Protein AF-A0A1Q6QI28-F1 (afdb_monomer)

Nearest PDB structures (foldseek):
  6mrr-assembly1_A  TM=4.318E-01  e=1.505E-01  synthetic construct
  8y9b-assembly1_A  TM=5.816E-01  e=7.615E-01  synthetic construct
  1y88-assembly1_A  TM=3.252E-01  e=3.385E-01  Archaeoglobus fulgidus

Radius of gyration: 20.6 Å; Cα contacts (8 Å, |Δi|>4): 278; chains: 1; bounding box: 52×43×60 Å

Secondary structure (DSSP, 8-state):
-----PPTBSTTHHHHHHHHHHHHHHHHHHHHHHHHHHHHHHHSSS-SHHHHHHHHHHHHHHHHHHHHHHHHH-----HHHHHHHHHHHTTSEEEEEEEEE-SS-EEEEEEEEEETTEEEEE-SS--S-HHHHHHHHHHHHHHTT---EEEEESSHHHHHHHHHHHHT-S---HHHHHHHHHHHHHTB-

pLDDT: mean 89.83, std 8.72, range [34.69, 97.0]

Sequence (189 aa):
MNRQKIKQGDFGYISHKKKTEILKTIVFFAIPLSLYIAGYATTKSRLNVLTIVAILGMLPASKQLVSMIMYLKAHGISEADHEAIKEAVVPLCNSYDNIFTTYEKTYEVPSVVIRNGNVCGYVAKPYKDLKKLEDHITECAKKEGYQINAKIFDKLESYQNRLSTIKELEDATPEKDLAVREIIHEITL

Foldseek 3Di:
DPPPPQDFQHACPLVVVLVVLVVVLVVLLVVLVVLQVVVCVVVVDCPDPSNVVSVVSVVVSVVSVVVSVQSVPFDADDPVLCVVCVVLQPPFLKGAAFWFDDPVDIATFGIWTFFPQEIETEGCDDDPCVVVVQVVLQVLCVVVVGHHGYDYDNDSVVSSVVSVVRVPPPPGPVVNRVVSVVSSVVRTD

Mean predicted aligned error: 5.55 Å

Structure (mmCIF, N/CA/C/O backbone):
data_AF-A0A1Q6QI28-F1
#
_entry.id   AF-A0A1Q6QI28-F1
#
loop_
_atom_site.group_PDB
_atom_site.id
_atom_site.type_symbol
_atom_site.label_atom_id
_atom_site.label_alt_id
_atom_site.label_comp_id
_atom_site.label_asym_id
_atom_site.label_entity_id
_atom_site.label_seq_id
_atom_site.pdbx_PDB_ins_code
_atom_site.Cartn_x
_atom_site.Cartn_y
_atom_site.Cartn_z
_atom_site.occupancy
_atom_site.B_iso_or_equiv
_atom_site.auth_seq_id
_atom_site.auth_comp_id
_atom_site.auth_asym_id
_atom_site.auth_atom_id
_atom_site.pdbx_PDB_model_num
ATOM 1 N N . MET A 1 1 ? 2.061 -29.447 -0.535 1.00 34.69 1 MET A N 1
ATOM 2 C CA . MET A 1 1 ? 1.975 -28.271 0.363 1.00 34.69 1 MET A CA 1
ATOM 3 C C . MET A 1 1 ? 1.334 -27.119 -0.394 1.00 34.69 1 MET A C 1
ATOM 5 O O . MET A 1 1 ? 2.000 -26.506 -1.221 1.00 34.69 1 MET A O 1
ATOM 9 N N . ASN A 1 2 ? 0.048 -26.850 -0.158 1.00 36.31 2 ASN A N 1
ATOM 10 C CA . ASN A 1 2 ? -0.608 -25.648 -0.675 1.00 36.31 2 ASN A CA 1
ATOM 11 C C . ASN A 1 2 ? 0.054 -24.430 -0.023 1.00 36.31 2 ASN A C 1
ATOM 13 O O . ASN A 1 2 ? -0.181 -24.161 1.150 1.00 36.31 2 ASN A O 1
ATOM 17 N N . ARG A 1 3 ? 0.911 -23.709 -0.756 1.00 49.56 3 ARG A N 1
ATOM 18 C CA . ARG A 1 3 ? 1.331 -22.367 -0.340 1.00 49.56 3 ARG A CA 1
ATOM 19 C C . ARG A 1 3 ? 0.069 -21.506 -0.367 1.00 49.56 3 ARG A C 1
ATOM 21 O O . ARG A 1 3 ? -0.374 -21.142 -1.456 1.00 49.56 3 ARG A O 1
ATOM 28 N N . GLN A 1 4 ? -0.542 -21.237 0.789 1.00 58.62 4 GLN A N 1
ATOM 29 C CA . GLN A 1 4 ? -1.561 -20.193 0.873 1.00 58.62 4 GLN A CA 1
ATOM 30 C C . GLN A 1 4 ? -0.947 -18.923 0.282 1.00 58.62 4 GLN A C 1
ATOM 32 O O . GLN A 1 4 ? 0.130 -18.487 0.693 1.00 58.62 4 GLN A O 1
ATOM 37 N N . LYS A 1 5 ? -1.570 -18.402 -0.776 1.00 74.56 5 LYS A N 1
ATOM 38 C CA . LYS A 1 5 ? -1.144 -17.144 -1.382 1.00 74.56 5 LYS A CA 1
ATOM 39 C C . LYS A 1 5 ? -1.515 -16.049 -0.390 1.00 74.56 5 LYS A C 1
ATOM 41 O O . LYS A 1 5 ? -2.703 -15.819 -0.208 1.00 74.56 5 LYS A O 1
ATOM 46 N N . ILE A 1 6 ? -0.512 -15.433 0.231 1.00 83.38 6 ILE A N 1
ATOM 47 C CA . ILE A 1 6 ? -0.686 -14.242 1.068 1.00 83.38 6 ILE A CA 1
ATOM 48 C C . ILE A 1 6 ? -1.287 -13.150 0.178 1.00 83.38 6 ILE A C 1
ATOM 50 O O . ILE A 1 6 ? -0.719 -12.824 -0.872 1.00 83.38 6 ILE A O 1
ATOM 54 N N . LYS A 1 7 ? -2.465 -12.655 0.551 1.00 86.69 7 LYS A N 1
ATOM 55 C CA . LYS A 1 7 ? -3.217 -11.629 -0.174 1.00 86.69 7 LYS A CA 1
ATOM 56 C C . LYS A 1 7 ? -3.018 -10.265 0.479 1.00 86.69 7 LYS A C 1
ATOM 58 O O . LYS A 1 7 ? -2.500 -10.149 1.584 1.00 86.69 7 LYS A O 1
ATOM 63 N N . GLN A 1 8 ? -3.406 -9.223 -0.246 1.00 86.88 8 GLN A N 1
ATOM 64 C CA . GLN A 1 8 ? -3.435 -7.869 0.291 1.00 86.88 8 GLN A CA 1
ATOM 65 C C . GLN A 1 8 ? -4.393 -7.810 1.482 1.00 86.88 8 GLN A C 1
ATOM 67 O O . GLN A 1 8 ? -5.496 -8.355 1.419 1.00 86.88 8 GLN A O 1
ATOM 72 N N . GLY A 1 9 ? -3.940 -7.196 2.572 1.00 85.62 9 GLY A N 1
ATOM 73 C CA . GLY A 1 9 ? -4.657 -7.186 3.842 1.00 85.62 9 GLY A CA 1
ATOM 74 C C . GLY A 1 9 ? -4.319 -8.335 4.794 1.00 85.62 9 GLY A C 1
ATOM 75 O O . GLY A 1 9 ? -4.793 -8.307 5.926 1.00 85.62 9 GLY A O 1
ATOM 76 N N . ASP A 1 10 ? -3.492 -9.306 4.395 1.00 89.38 10 ASP A N 1
ATOM 77 C CA . ASP A 1 10 ? -3.024 -10.359 5.301 1.00 89.38 10 ASP A CA 1
ATOM 78 C C . ASP A 1 10 ? -1.787 -9.911 6.098 1.00 89.38 10 ASP A C 1
ATOM 80 O O . ASP A 1 10 ? -0.927 -9.175 5.606 1.00 89.38 10 ASP A O 1
ATOM 84 N N . PHE A 1 11 ? -1.650 -10.424 7.322 1.00 89.19 11 PHE A N 1
ATOM 85 C CA . PHE A 1 11 ? -0.435 -10.260 8.119 1.00 89.19 11 PHE A CA 1
ATOM 86 C C . PHE A 1 11 ? 0.795 -10.814 7.376 1.00 89.19 11 PHE A C 1
ATOM 88 O O . PHE A 1 11 ? 0.804 -11.959 6.915 1.00 89.19 11 PHE A O 1
ATOM 95 N N . GLY A 1 12 ? 1.853 -10.007 7.266 1.00 87.44 12 GLY A N 1
ATOM 96 C CA . GLY A 1 12 ? 3.091 -10.379 6.581 1.00 87.44 12 GLY A CA 1
ATOM 97 C C . GLY A 1 12 ? 3.061 -10.174 5.061 1.00 87.44 12 GLY A C 1
ATOM 98 O O . GLY A 1 12 ? 4.014 -10.568 4.372 1.00 87.44 12 GLY A O 1
ATOM 99 N N . TYR A 1 13 ? 2.013 -9.542 4.522 1.00 89.62 13 TYR A N 1
ATOM 100 C CA . TYR A 1 13 ? 1.883 -9.190 3.108 1.00 89.62 13 TYR A CA 1
ATOM 101 C C . TYR A 1 13 ? 3.068 -8.365 2.597 1.00 89.62 13 TYR A C 1
ATOM 103 O O . TYR A 1 13 ? 3.660 -8.724 1.573 1.00 89.62 13 TYR A O 1
ATOM 111 N N . ILE A 1 14 ? 3.491 -7.325 3.327 1.00 90.75 14 ILE A N 1
ATOM 112 C CA . ILE A 1 14 ? 4.627 -6.476 2.918 1.00 90.75 14 ILE A CA 1
ATOM 113 C C . ILE A 1 14 ? 5.913 -7.305 2.815 1.00 90.75 14 ILE A C 1
ATOM 115 O O . ILE A 1 14 ? 6.651 -7.210 1.829 1.00 90.75 14 ILE A O 1
ATOM 119 N N . SER A 1 15 ? 6.170 -8.163 3.803 1.00 88.69 15 SER A N 1
ATOM 120 C CA . SER A 1 15 ? 7.358 -9.025 3.840 1.00 88.69 15 SER A CA 1
ATOM 121 C C . SER A 1 15 ? 7.397 -10.015 2.676 1.00 88.69 15 SER A C 1
ATOM 123 O O . SER A 1 15 ? 8.462 -10.248 2.093 1.00 88.69 15 SER A O 1
ATOM 125 N N . HIS A 1 16 ? 6.244 -10.565 2.288 1.00 88.38 16 HIS A N 1
ATOM 126 C CA . HIS A 1 16 ? 6.141 -11.416 1.107 1.00 88.38 16 HIS A CA 1
ATOM 127 C C . HIS A 1 16 ? 6.369 -10.620 -0.186 1.00 88.38 16 HIS A C 1
ATOM 129 O O . HIS A 1 16 ? 7.158 -11.033 -1.043 1.00 88.38 16 HIS A O 1
ATOM 135 N N . LYS A 1 17 ? 5.736 -9.446 -0.302 1.00 90.62 17 LYS A N 1
ATOM 136 C CA . LYS A 1 17 ? 5.817 -8.584 -1.484 1.00 90.62 17 LYS A CA 1
ATOM 137 C C . LYS A 1 17 ? 7.221 -8.082 -1.769 1.00 90.62 17 LYS A C 1
ATOM 139 O O . LYS A 1 17 ? 7.598 -8.082 -2.934 1.00 90.62 17 LYS A O 1
ATOM 144 N N . LYS A 1 18 ? 8.039 -7.776 -0.755 1.00 92.50 18 LYS A N 1
ATOM 145 C CA . LYS A 1 18 ? 9.447 -7.365 -0.943 1.00 92.50 18 LYS A CA 1
ATOM 146 C C . LYS A 1 18 ? 10.198 -8.269 -1.926 1.00 92.50 18 LYS A C 1
ATOM 148 O O . LYS A 1 18 ? 10.817 -7.784 -2.869 1.00 92.50 18 LYS A O 1
ATOM 153 N N . LYS A 1 19 ? 10.106 -9.592 -1.749 1.00 90.38 19 LYS A N 1
ATOM 154 C CA . LYS A 1 19 ? 10.802 -10.565 -2.611 1.00 90.38 19 LYS A CA 1
ATOM 155 C C . LYS A 1 19 ? 10.239 -10.573 -4.031 1.00 90.38 19 LYS A C 1
ATOM 157 O O . LYS A 1 19 ? 10.996 -10.625 -4.999 1.00 90.38 19 LYS A O 1
ATOM 162 N N . THR A 1 20 ? 8.917 -10.512 -4.155 1.00 91.38 20 THR A N 1
ATOM 163 C CA . THR A 1 20 ? 8.233 -10.501 -5.449 1.00 91.38 20 THR A CA 1
ATOM 164 C C . THR A 1 20 ? 8.519 -9.222 -6.235 1.00 91.38 20 THR A C 1
ATOM 166 O O . THR A 1 20 ? 8.791 -9.300 -7.429 1.00 91.38 20 THR A O 1
ATOM 169 N N . GLU A 1 21 ? 8.505 -8.059 -5.584 1.00 92.94 21 GLU A N 1
ATOM 170 C CA . GLU A 1 21 ? 8.737 -6.763 -6.227 1.00 92.94 21 GLU A CA 1
ATOM 171 C C . GLU A 1 21 ? 10.201 -6.583 -6.656 1.00 92.94 21 GLU A C 1
ATOM 173 O O . GLU A 1 21 ? 10.449 -6.028 -7.727 1.00 92.94 21 GLU A O 1
ATOM 178 N N . ILE A 1 22 ? 11.171 -7.134 -5.911 1.00 94.69 22 ILE A N 1
ATOM 179 C CA . ILE A 1 22 ? 12.569 -7.217 -6.373 1.00 94.69 22 ILE A CA 1
ATOM 180 C C . ILE A 1 22 ? 12.652 -8.016 -7.677 1.00 94.69 22 ILE A C 1
ATOM 182 O O . ILE A 1 22 ? 13.195 -7.530 -8.670 1.00 94.69 22 ILE A O 1
ATOM 186 N N . LEU A 1 23 ? 12.093 -9.232 -7.694 1.00 95.06 23 LEU A N 1
ATOM 187 C CA . LEU A 1 23 ? 12.158 -10.100 -8.870 1.00 95.06 23 LEU A CA 1
ATOM 188 C C . LEU A 1 23 ? 11.471 -9.458 -10.081 1.00 95.06 23 LEU A C 1
ATOM 190 O O . LEU A 1 23 ? 12.033 -9.456 -11.175 1.00 95.06 23 LEU A O 1
ATOM 194 N N . LYS A 1 24 ? 10.284 -8.873 -9.883 1.00 94.06 24 LYS A N 1
ATOM 195 C CA . LYS A 1 24 ? 9.578 -8.129 -10.931 1.00 94.06 24 LYS A CA 1
ATOM 196 C C . LYS A 1 24 ? 10.437 -6.998 -11.472 1.00 94.06 24 LYS A C 1
ATOM 198 O O . LYS A 1 24 ? 10.593 -6.903 -12.681 1.00 94.06 24 LYS A O 1
ATOM 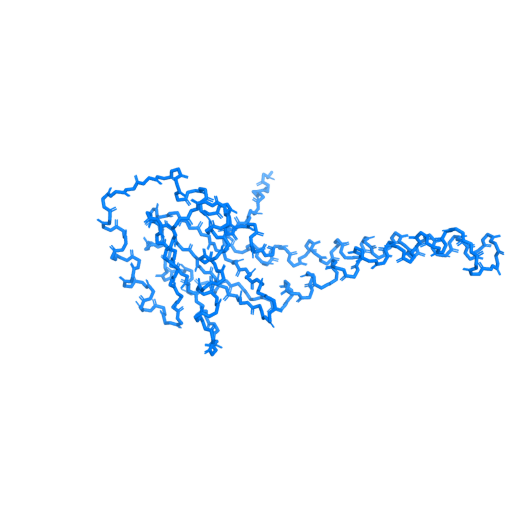203 N N . THR A 1 25 ? 11.028 -6.182 -10.603 1.00 95.56 25 THR A N 1
ATOM 204 C CA . THR A 1 25 ? 11.876 -5.061 -11.027 1.00 95.56 25 THR A CA 1
ATOM 205 C C . THR A 1 25 ? 13.023 -5.541 -11.911 1.00 95.56 25 THR A C 1
ATOM 207 O O . THR A 1 25 ? 13.215 -5.002 -12.996 1.00 95.56 25 THR A O 1
ATOM 210 N N . ILE A 1 26 ? 13.719 -6.615 -11.526 1.00 96.50 26 ILE A N 1
ATOM 211 C CA . ILE A 1 26 ? 14.791 -7.201 -12.348 1.00 96.50 26 ILE A CA 1
ATOM 212 C C . ILE A 1 26 ? 14.273 -7.583 -13.742 1.00 96.50 26 ILE A C 1
ATOM 214 O O . ILE A 1 26 ? 14.886 -7.215 -14.743 1.00 96.50 26 ILE A O 1
ATOM 218 N N . VAL A 1 27 ? 13.126 -8.265 -13.828 1.00 95.94 27 VAL A N 1
ATOM 219 C CA . VAL A 1 27 ? 12.520 -8.664 -15.112 1.00 95.94 27 VAL A CA 1
ATOM 220 C C . VAL A 1 27 ? 12.123 -7.446 -15.952 1.00 95.94 27 VAL A C 1
ATOM 222 O O . VAL A 1 27 ? 12.428 -7.394 -17.144 1.00 95.94 27 VAL A O 1
ATOM 225 N N . PHE A 1 28 ? 11.496 -6.443 -15.335 1.00 95.62 28 PHE A N 1
ATOM 226 C CA . PHE A 1 28 ? 11.070 -5.215 -16.007 1.00 95.62 28 PHE A CA 1
ATOM 227 C C . PHE A 1 28 ? 12.240 -4.416 -16.589 1.00 95.62 28 PHE A C 1
ATOM 229 O O . PHE A 1 28 ? 12.061 -3.786 -17.624 1.00 95.62 28 PHE A O 1
ATOM 236 N N . PHE A 1 29 ? 13.427 -4.454 -15.974 1.00 96.06 29 PHE A N 1
ATOM 237 C CA . PHE A 1 29 ? 14.637 -3.833 -16.532 1.00 96.06 29 PHE A CA 1
ATOM 238 C C . PHE A 1 29 ? 15.363 -4.729 -17.542 1.00 96.06 29 PHE A C 1
ATOM 240 O O . PHE A 1 29 ? 15.938 -4.221 -18.505 1.00 96.06 29 PHE A O 1
ATOM 247 N N . ALA A 1 30 ? 15.325 -6.052 -17.367 1.00 96.88 30 ALA A N 1
ATOM 248 C CA . ALA A 1 30 ? 15.995 -6.988 -18.266 1.00 96.88 30 ALA A CA 1
ATOM 249 C C . ALA A 1 30 ? 15.444 -6.912 -19.701 1.00 96.88 30 ALA A C 1
ATOM 251 O O . ALA A 1 30 ? 16.217 -6.948 -20.659 1.00 96.88 30 ALA A O 1
ATOM 252 N N . ILE A 1 31 ? 14.126 -6.750 -19.857 1.00 95.31 31 ILE A N 1
ATOM 253 C CA . ILE A 1 31 ? 13.462 -6.661 -21.167 1.00 95.31 31 ILE A CA 1
ATOM 254 C C . ILE A 1 31 ? 13.973 -5.463 -21.995 1.00 95.31 31 ILE A C 1
ATOM 256 O O . ILE A 1 31 ? 14.578 -5.700 -23.044 1.00 95.31 31 ILE A O 1
ATOM 260 N N . PRO A 1 32 ? 13.803 -4.192 -21.575 1.00 95.31 32 PRO A N 1
ATOM 261 C CA . PRO A 1 32 ? 14.268 -3.043 -22.350 1.00 95.31 32 PRO A CA 1
ATOM 262 C C . PRO A 1 32 ? 15.791 -3.039 -22.526 1.00 95.31 32 PRO A C 1
ATOM 264 O O . PRO A 1 32 ? 16.275 -2.663 -23.593 1.00 95.31 32 PRO A O 1
ATOM 267 N N . LEU A 1 33 ? 16.554 -3.519 -21.537 1.00 95.50 33 LEU A N 1
ATOM 268 C CA . LEU A 1 33 ? 18.008 -3.619 -21.657 1.00 95.50 33 LEU A CA 1
ATOM 269 C C . LEU A 1 33 ? 18.424 -4.624 -22.742 1.00 95.50 33 LEU A C 1
ATOM 271 O O . LEU A 1 33 ? 19.312 -4.329 -23.540 1.00 95.50 33 LEU A O 1
ATOM 275 N N . SER A 1 34 ? 17.751 -5.775 -22.824 1.00 95.19 34 SER A N 1
ATOM 276 C CA . SER A 1 34 ? 18.005 -6.768 -23.874 1.00 95.19 34 SER A CA 1
ATOM 277 C C . SER A 1 34 ? 17.692 -6.224 -25.272 1.00 95.19 34 SER A C 1
ATOM 279 O O . SER A 1 34 ? 18.490 -6.408 -26.192 1.00 95.19 34 SER A O 1
ATOM 281 N N . LEU A 1 35 ? 16.595 -5.469 -25.419 1.00 93.56 35 LEU A N 1
ATOM 282 C CA . LEU A 1 35 ? 16.225 -4.811 -26.675 1.00 93.56 35 LEU A CA 1
ATOM 283 C C . LEU A 1 35 ? 17.249 -3.753 -27.085 1.00 93.56 35 LEU A C 1
ATOM 285 O O . LEU A 1 35 ? 17.623 -3.680 -28.255 1.00 93.56 35 LEU A O 1
ATOM 289 N N . TYR A 1 36 ? 17.743 -2.967 -26.128 1.00 93.56 36 TYR A N 1
ATOM 290 C CA . TYR A 1 36 ? 18.789 -1.983 -26.384 1.00 93.56 36 TYR A CA 1
ATOM 291 C C . TYR A 1 36 ? 20.086 -2.643 -26.871 1.00 93.56 36 TYR A C 1
ATOM 293 O O . TYR A 1 36 ? 20.651 -2.213 -27.878 1.00 93.56 36 TYR A O 1
ATOM 301 N N . ILE A 1 37 ? 20.532 -3.712 -26.199 1.00 93.75 37 ILE A N 1
ATOM 302 C CA . 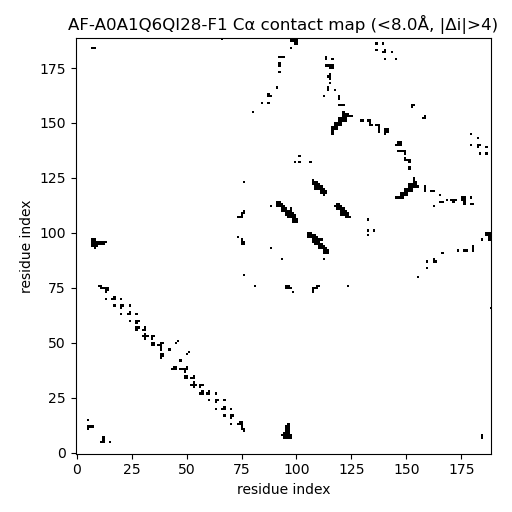ILE A 1 37 ? 21.741 -4.458 -26.579 1.00 93.75 37 ILE A CA 1
ATOM 303 C C . ILE A 1 37 ? 21.580 -5.063 -27.979 1.00 93.75 37 ILE A C 1
ATOM 305 O O . ILE A 1 37 ? 22.470 -4.903 -28.815 1.00 93.75 37 ILE A O 1
ATOM 309 N N . ALA A 1 38 ? 20.440 -5.701 -28.267 1.00 92.50 38 ALA A N 1
ATOM 310 C CA . ALA A 1 38 ? 20.157 -6.287 -29.577 1.00 92.50 38 ALA A CA 1
ATOM 311 C C . ALA A 1 38 ? 20.100 -5.229 -30.693 1.00 92.50 38 ALA A C 1
ATOM 313 O O . ALA A 1 38 ? 20.682 -5.416 -31.764 1.00 92.50 38 ALA A O 1
ATOM 314 N N . GLY A 1 39 ? 19.454 -4.0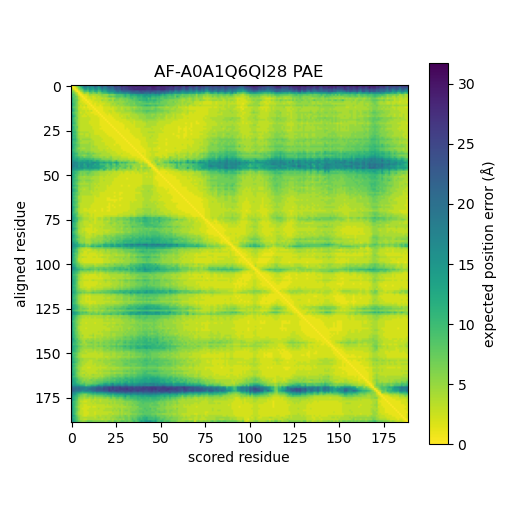88 -30.437 1.00 91.00 39 GLY A N 1
ATOM 315 C CA . GLY A 1 39 ? 19.417 -2.965 -31.374 1.00 91.00 39 GLY A CA 1
ATOM 316 C C . GLY A 1 39 ? 20.810 -2.430 -31.673 1.00 91.00 39 GLY A C 1
ATOM 317 O O . GLY A 1 39 ? 21.207 -2.321 -32.831 1.00 91.00 39 GLY A O 1
ATOM 318 N N . TYR A 1 40 ? 21.610 -2.186 -30.638 1.00 90.25 40 TYR A N 1
ATOM 319 C CA . TYR A 1 40 ? 22.967 -1.687 -30.827 1.00 90.25 40 TYR A CA 1
ATOM 320 C C . TYR A 1 40 ? 23.870 -2.689 -31.562 1.00 90.25 40 TYR A C 1
ATOM 322 O O . TYR A 1 40 ? 24.607 -2.298 -32.466 1.00 90.25 40 TYR A O 1
ATOM 330 N N . ALA A 1 41 ? 23.795 -3.980 -31.225 1.00 91.12 41 ALA A N 1
ATOM 331 C CA . ALA A 1 41 ? 24.607 -5.017 -31.858 1.00 91.12 41 ALA A CA 1
ATOM 332 C C . ALA A 1 41 ? 24.287 -5.195 -33.353 1.00 91.12 41 ALA A C 1
ATOM 334 O O . ALA A 1 41 ? 25.199 -5.399 -34.154 1.00 91.12 41 ALA A O 1
ATOM 335 N N . THR A 1 42 ? 23.010 -5.092 -33.734 1.00 87.88 42 THR A N 1
ATOM 336 C CA . THR A 1 42 ? 22.558 -5.298 -35.120 1.00 87.88 42 THR A CA 1
ATOM 337 C C . THR A 1 42 ? 22.788 -4.079 -36.004 1.00 87.88 42 THR A C 1
ATOM 339 O O . THR A 1 42 ? 23.299 -4.216 -37.111 1.00 87.88 42 THR A O 1
ATOM 342 N N . THR A 1 43 ? 22.438 -2.877 -35.533 1.00 85.75 43 THR A N 1
ATOM 343 C CA . THR A 1 43 ? 22.488 -1.663 -36.368 1.00 85.75 43 THR A CA 1
ATOM 344 C C . THR A 1 43 ? 23.778 -0.862 -36.197 1.00 85.75 43 THR A C 1
ATOM 346 O O . THR A 1 43 ? 24.013 0.067 -36.966 1.00 85.75 43 THR A O 1
ATOM 349 N N . LYS A 1 44 ? 24.598 -1.169 -35.175 1.00 85.00 44 LYS A N 1
ATOM 350 C C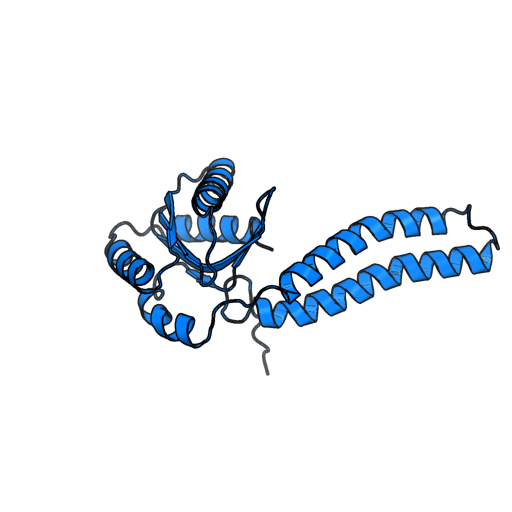A . LYS A 1 44 ? 25.789 -0.393 -34.758 1.00 85.00 44 LYS A CA 1
ATOM 351 C C . LYS A 1 44 ? 25.528 1.109 -34.574 1.00 85.00 44 LYS A C 1
ATOM 353 O O . LYS A 1 44 ? 26.446 1.922 -34.569 1.00 85.00 44 LYS A O 1
ATOM 358 N N . SER A 1 45 ? 24.264 1.474 -34.403 1.00 82.06 45 SER A N 1
ATOM 359 C CA . SER A 1 45 ? 23.773 2.833 -34.246 1.00 82.06 45 SER A CA 1
ATOM 360 C C . SER A 1 45 ? 22.735 2.839 -33.137 1.00 82.06 45 SER A C 1
ATOM 362 O O . SER A 1 45 ? 21.992 1.874 -32.966 1.00 82.06 45 SER A O 1
ATOM 364 N N . ARG A 1 46 ? 22.682 3.937 -32.384 1.00 79.25 46 ARG A N 1
ATOM 365 C CA . ARG A 1 46 ? 21.705 4.154 -31.305 1.00 79.25 46 ARG A CA 1
ATOM 366 C C . ARG A 1 46 ? 20.371 4.708 -31.823 1.00 79.25 46 ARG A C 1
ATOM 368 O O . ARG A 1 46 ? 19.413 4.788 -31.067 1.00 79.25 46 ARG A O 1
ATOM 375 N N . LEU A 1 47 ? 20.307 5.099 -33.096 1.00 86.88 47 LEU A N 1
ATOM 376 C CA . LEU A 1 47 ? 19.118 5.667 -33.736 1.00 86.88 47 LEU A CA 1
ATOM 377 C C . LEU A 1 47 ? 18.355 4.575 -34.490 1.00 86.88 47 LEU A C 1
ATOM 379 O O . LEU A 1 47 ? 18.307 4.565 -35.717 1.00 86.88 47 LEU A O 1
ATOM 383 N N . ASN A 1 48 ? 17.804 3.616 -33.752 1.00 91.31 48 ASN A N 1
ATOM 384 C CA . ASN A 1 48 ? 17.010 2.530 -34.317 1.00 91.31 48 ASN A CA 1
ATOM 385 C C . ASN A 1 48 ? 15.707 2.337 -33.523 1.00 91.31 48 ASN A C 1
ATOM 387 O O . ASN A 1 48 ? 15.571 2.786 -32.382 1.00 91.31 48 ASN A O 1
ATOM 391 N N . VAL A 1 49 ? 14.745 1.644 -34.135 1.00 91.88 49 VAL A N 1
ATOM 392 C CA . VAL A 1 49 ? 13.418 1.408 -33.544 1.00 91.88 49 VAL A CA 1
ATOM 393 C C . VAL A 1 49 ? 13.510 0.611 -32.236 1.00 91.88 49 VAL A C 1
ATOM 395 O O . VAL A 1 49 ? 12.773 0.904 -31.299 1.00 91.88 49 VAL A O 1
ATOM 398 N N . LEU A 1 50 ? 14.446 -0.338 -32.114 1.00 89.44 50 LEU A N 1
ATOM 399 C CA . LEU A 1 50 ? 14.625 -1.133 -30.890 1.00 89.44 50 LEU A CA 1
ATOM 400 C C . LEU A 1 50 ? 15.079 -0.272 -29.706 1.00 89.44 50 LEU A C 1
ATOM 402 O O . LEU A 1 50 ? 14.619 -0.481 -28.587 1.00 89.44 50 LEU A O 1
ATOM 406 N N . THR A 1 51 ? 15.923 0.735 -29.941 1.00 90.06 51 THR A N 1
ATOM 407 C CA . THR A 1 51 ? 16.318 1.712 -28.920 1.00 90.06 51 THR A CA 1
ATOM 408 C C . THR A 1 51 ? 15.140 2.589 -28.494 1.00 90.06 51 THR A C 1
ATOM 410 O O . THR A 1 51 ? 14.992 2.848 -27.302 1.00 90.06 51 THR A O 1
ATOM 413 N N . ILE A 1 52 ? 14.254 2.982 -29.417 1.00 93.19 52 ILE A N 1
ATOM 414 C CA . ILE A 1 52 ? 13.020 3.712 -29.074 1.00 93.19 52 ILE A CA 1
ATOM 415 C C . ILE A 1 52 ? 12.117 2.844 -28.187 1.00 93.19 52 ILE A C 1
ATOM 417 O O . ILE A 1 52 ? 11.683 3.290 -27.126 1.00 93.19 52 ILE A O 1
ATOM 421 N N . VAL A 1 53 ? 11.883 1.584 -28.571 1.00 94.12 53 VAL A N 1
ATOM 422 C CA . VAL A 1 53 ? 11.075 0.641 -27.779 1.00 94.12 53 VAL A CA 1
ATOM 423 C C . VAL A 1 53 ? 11.704 0.391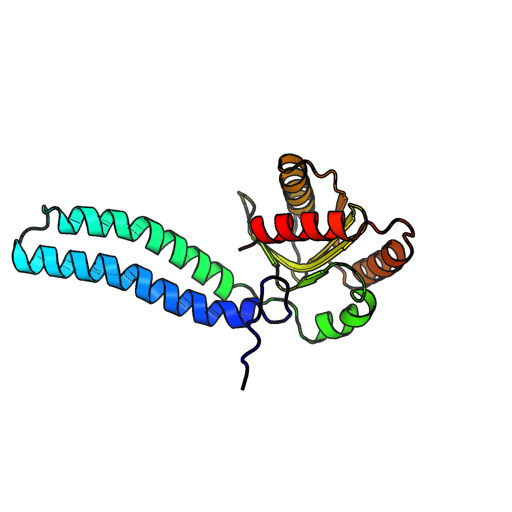 -26.406 1.00 94.12 53 VAL A C 1
ATOM 425 O O . VAL A 1 53 ? 10.989 0.355 -25.407 1.00 94.12 53 VAL A O 1
ATOM 428 N N . ALA A 1 54 ? 13.032 0.280 -26.327 1.00 94.31 54 ALA A N 1
ATOM 429 C CA . ALA A 1 54 ? 13.740 0.148 -25.059 1.00 94.31 54 ALA A CA 1
ATOM 430 C C . ALA A 1 54 ? 13.498 1.359 -24.144 1.00 94.31 54 ALA A C 1
ATOM 432 O O . ALA A 1 54 ? 13.144 1.168 -22.984 1.00 94.31 54 ALA A O 1
ATOM 433 N N . ILE A 1 55 ? 13.611 2.591 -24.659 1.00 94.19 55 ILE A N 1
ATOM 434 C CA . ILE A 1 55 ? 13.340 3.820 -23.891 1.00 94.19 55 ILE A CA 1
ATOM 435 C C . ILE A 1 55 ? 11.896 3.835 -23.376 1.00 94.19 55 ILE A C 1
ATOM 437 O O . ILE A 1 55 ? 11.669 4.125 -22.202 1.00 94.19 55 ILE A O 1
ATOM 441 N N . LEU A 1 56 ? 10.924 3.466 -24.214 1.00 95.56 56 LEU A N 1
ATOM 442 C CA . LEU A 1 56 ? 9.524 3.364 -23.793 1.00 95.56 56 LEU A CA 1
ATOM 443 C C . LEU A 1 56 ? 9.334 2.296 -22.706 1.00 95.56 56 LEU A C 1
ATOM 445 O O . LEU A 1 56 ? 8.616 2.531 -21.738 1.00 95.56 56 LEU A O 1
ATOM 449 N N . GLY A 1 57 ? 10.026 1.158 -22.814 1.00 94.94 57 GLY A N 1
ATOM 450 C CA . GLY A 1 57 ? 10.022 0.095 -21.807 1.00 94.94 57 GLY A CA 1
ATOM 451 C C . GLY A 1 57 ? 10.645 0.499 -20.465 1.00 94.94 57 GLY A C 1
ATOM 452 O O . GLY A 1 57 ? 10.277 -0.050 -19.427 1.00 94.94 57 GLY A O 1
ATOM 453 N N . MET A 1 58 ? 11.523 1.506 -20.441 1.00 95.31 58 MET A N 1
ATOM 454 C CA . MET A 1 58 ? 12.084 2.031 -19.191 1.00 95.31 58 MET A CA 1
ATOM 455 C C . MET A 1 58 ? 11.057 2.801 -18.348 1.00 95.31 58 MET A C 1
ATOM 457 O O . MET A 1 58 ? 11.250 2.923 -17.137 1.00 95.31 58 MET A O 1
ATOM 461 N N . LEU A 1 59 ? 9.953 3.287 -18.932 1.00 95.69 59 LEU A N 1
ATOM 462 C CA . LEU A 1 59 ? 8.890 3.985 -18.194 1.00 95.69 59 LEU A CA 1
ATOM 463 C C . LEU A 1 59 ? 8.171 3.064 -17.187 1.00 95.69 59 LEU A C 1
ATOM 465 O O . LEU A 1 59 ? 8.184 3.376 -15.991 1.00 95.69 59 LEU A O 1
ATOM 469 N N . PRO A 1 60 ? 7.593 1.912 -17.592 1.00 94.38 60 PRO A N 1
ATOM 470 C CA . PRO A 1 60 ? 7.006 0.981 -16.634 1.00 94.38 60 PRO A CA 1
ATOM 471 C C . PRO A 1 60 ? 8.060 0.372 -15.698 1.00 94.38 60 PRO A C 1
ATOM 473 O O . PRO A 1 60 ? 7.761 0.159 -14.524 1.00 94.38 60 PRO A O 1
ATOM 476 N N . ALA A 1 61 ? 9.300 0.161 -16.160 1.00 95.75 61 ALA A N 1
ATOM 477 C CA . ALA A 1 61 ? 10.385 -0.328 -15.308 1.00 95.75 61 ALA A CA 1
ATOM 478 C C . ALA A 1 61 ? 10.722 0.654 -14.172 1.00 95.75 61 ALA A C 1
ATOM 480 O O . ALA A 1 61 ? 10.851 0.252 -13.017 1.00 95.75 61 ALA A O 1
ATOM 481 N N . SER A 1 62 ? 10.774 1.954 -14.469 1.00 95.19 62 SER A N 1
ATOM 482 C CA . SER A 1 62 ? 11.007 2.999 -13.466 1.00 95.19 62 SER A CA 1
ATOM 483 C C . SER A 1 62 ? 9.877 3.059 -12.435 1.00 95.19 62 SER A C 1
ATOM 485 O O . SER A 1 62 ? 10.146 3.130 -11.237 1.00 95.19 62 SER A O 1
ATOM 487 N N . LYS A 1 63 ? 8.611 2.944 -12.869 1.00 93.12 63 LYS A N 1
ATOM 488 C CA . LYS A 1 63 ? 7.461 2.837 -11.949 1.00 93.12 63 LYS A CA 1
ATOM 489 C C . LYS A 1 63 ? 7.595 1.618 -11.029 1.00 93.12 63 LYS A C 1
ATOM 491 O O . LYS A 1 63 ? 7.377 1.722 -9.822 1.00 93.12 63 LYS A O 1
ATOM 496 N N . GLN A 1 64 ? 7.984 0.476 -11.592 1.00 95.00 64 GLN A N 1
ATOM 497 C CA . GLN A 1 64 ? 8.174 -0.771 -10.855 1.00 95.00 64 GLN A CA 1
ATOM 498 C C . GLN A 1 64 ? 9.312 -0.668 -9.820 1.00 95.00 64 GLN A C 1
ATOM 500 O O . GLN A 1 64 ? 9.168 -1.156 -8.698 1.00 95.00 64 GLN A O 1
ATOM 505 N N . LEU A 1 65 ? 10.402 0.033 -10.147 1.00 95.62 65 LEU A N 1
ATOM 506 C CA . LEU A 1 65 ? 11.497 0.303 -9.213 1.00 95.62 65 LEU A CA 1
ATOM 507 C C . LEU A 1 65 ? 11.047 1.150 -8.020 1.00 95.62 65 LEU A C 1
ATOM 509 O O . LEU A 1 65 ? 11.406 0.844 -6.885 1.00 95.62 65 LEU A O 1
ATOM 513 N N . VAL A 1 66 ? 10.251 2.197 -8.260 1.00 92.69 66 VAL A N 1
ATOM 514 C CA . VAL A 1 66 ? 9.701 3.020 -7.172 1.00 92.69 66 VAL A CA 1
ATOM 515 C C . VAL A 1 66 ? 8.853 2.154 -6.245 1.00 92.69 66 VAL A C 1
ATOM 517 O O . VAL A 1 66 ? 9.087 2.174 -5.040 1.00 92.69 66 VAL A O 1
ATOM 520 N N . SER A 1 67 ? 7.948 1.331 -6.787 1.00 91.94 67 SER A N 1
ATOM 521 C CA . SER A 1 67 ? 7.149 0.394 -5.981 1.00 91.94 67 SER A CA 1
ATOM 522 C C . SER A 1 67 ? 8.036 -0.528 -5.132 1.00 91.94 67 SER A C 1
ATOM 524 O O . SER A 1 67 ? 7.847 -0.619 -3.919 1.00 91.94 67 SER A O 1
ATOM 526 N N . MET A 1 68 ? 9.085 -1.116 -5.719 1.00 94.31 68 MET A N 1
ATOM 527 C CA . MET A 1 68 ? 10.056 -1.931 -4.979 1.00 94.31 68 MET A CA 1
ATOM 528 C C . MET A 1 68 ? 10.701 -1.156 -3.823 1.00 94.31 68 MET A C 1
ATOM 530 O O . MET A 1 68 ? 10.747 -1.663 -2.704 1.00 94.31 68 MET A O 1
ATOM 534 N N . ILE A 1 69 ? 11.173 0.072 -4.058 1.00 93.31 69 ILE A N 1
ATOM 535 C CA . ILE A 1 69 ? 11.783 0.913 -3.015 1.00 93.31 69 ILE A CA 1
ATOM 536 C C . ILE A 1 69 ? 10.783 1.187 -1.884 1.00 93.31 69 ILE A C 1
ATOM 538 O O . ILE A 1 69 ? 11.154 1.112 -0.711 1.00 93.31 69 ILE A O 1
ATOM 542 N N . MET A 1 70 ? 9.521 1.465 -2.216 1.00 92.31 70 MET A N 1
ATOM 543 C CA . MET A 1 70 ? 8.466 1.696 -1.227 1.00 92.31 70 MET A CA 1
ATOM 544 C C . MET A 1 70 ? 8.242 0.468 -0.342 1.00 92.31 70 MET A C 1
ATOM 546 O O .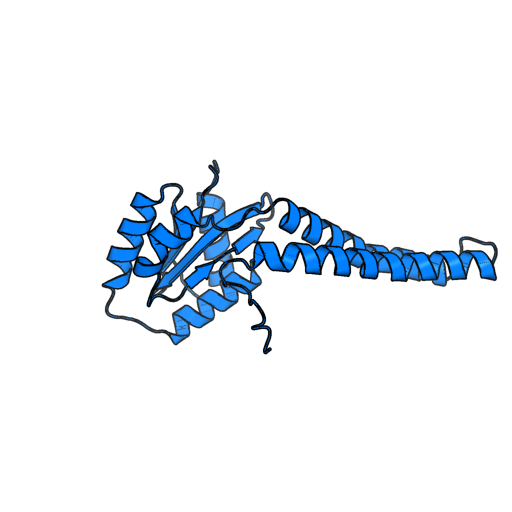 MET A 1 70 ? 8.287 0.583 0.883 1.00 92.31 70 MET A O 1
ATOM 550 N N . TYR A 1 71 ? 8.106 -0.716 -0.943 1.00 92.62 71 TYR A N 1
ATOM 551 C CA . TYR A 1 71 ? 7.964 -1.965 -0.196 1.00 92.62 71 TYR A CA 1
ATOM 552 C C . TYR A 1 71 ? 9.195 -2.296 0.648 1.00 92.62 71 TYR A C 1
ATOM 554 O O . TYR A 1 71 ? 9.044 -2.784 1.763 1.00 92.62 71 TYR A O 1
ATOM 562 N N . LEU A 1 72 ? 10.411 -2.023 0.165 1.00 91.25 72 LEU A N 1
ATOM 563 C CA . LEU A 1 72 ? 11.642 -2.261 0.927 1.00 91.25 72 LEU A CA 1
ATOM 564 C C . LEU A 1 72 ? 11.738 -1.379 2.174 1.00 91.25 72 LEU A C 1
ATOM 566 O O . LEU A 1 72 ? 12.186 -1.855 3.217 1.00 91.25 72 LEU A O 1
ATOM 570 N N . LYS A 1 73 ? 11.291 -0.122 2.076 1.00 90.44 73 LYS A N 1
ATOM 571 C CA . LYS A 1 73 ? 11.251 0.821 3.202 1.00 90.44 73 LYS A CA 1
ATOM 572 C C . LYS A 1 73 ? 10.127 0.516 4.194 1.00 90.44 73 LYS A C 1
ATOM 574 O O . LYS A 1 73 ? 10.248 0.878 5.366 1.00 90.44 73 LYS A O 1
ATOM 579 N N . ALA A 1 74 ? 9.058 -0.136 3.745 1.00 90.44 74 ALA A N 1
ATOM 580 C CA . ALA A 1 74 ? 7.924 -0.470 4.588 1.00 90.44 74 ALA A CA 1
ATOM 581 C C . ALA A 1 74 ? 8.258 -1.572 5.601 1.00 90.44 74 ALA A C 1
ATOM 583 O O . ALA A 1 74 ? 8.948 -2.549 5.289 1.00 90.44 74 ALA A O 1
ATOM 584 N N . HIS A 1 75 ? 7.781 -1.404 6.833 1.00 87.50 75 HIS A N 1
ATOM 585 C CA . HIS A 1 75 ? 8.030 -2.351 7.923 1.00 87.50 75 HIS A CA 1
ATOM 586 C C . HIS A 1 75 ? 6.852 -3.310 8.122 1.00 87.50 75 HIS A C 1
ATOM 588 O O . HIS A 1 75 ? 7.080 -4.464 8.469 1.00 87.50 75 HIS A O 1
ATOM 594 N N . GLY A 1 76 ? 5.633 -2.864 7.804 1.00 87.62 76 GLY A N 1
ATOM 595 C CA . GLY A 1 76 ? 4.410 -3.607 8.103 1.00 87.62 76 GLY A CA 1
ATOM 596 C C . GLY A 1 76 ? 4.076 -3.583 9.591 1.00 87.62 76 GLY A C 1
ATOM 597 O O . GLY A 1 76 ? 4.635 -2.785 10.348 1.00 87.62 76 GLY A O 1
ATOM 598 N N . ILE A 1 77 ? 3.131 -4.425 9.996 1.00 89.81 77 ILE A N 1
ATOM 599 C CA . ILE A 1 77 ? 2.734 -4.565 11.397 1.00 89.81 77 ILE A CA 1
ATOM 600 C C . ILE A 1 77 ? 3.754 -5.406 12.163 1.00 89.81 77 ILE A C 1
ATOM 602 O O . ILE A 1 77 ? 4.226 -6.437 11.682 1.00 89.81 77 ILE A O 1
ATOM 606 N N . SER A 1 78 ? 4.119 -4.944 13.359 1.00 91.31 78 SER A N 1
ATOM 607 C CA . SER A 1 78 ? 4.986 -5.713 14.247 1.00 91.31 78 SER A CA 1
ATOM 608 C C . SER A 1 78 ? 4.226 -6.916 14.814 1.00 91.31 78 SER A C 1
ATOM 610 O O . SER A 1 78 ? 3.006 -6.870 14.972 1.00 91.31 78 SER A O 1
ATOM 612 N N . GLU A 1 79 ? 4.934 -7.997 15.146 1.00 91.31 79 GLU A N 1
ATOM 613 C CA . GLU A 1 79 ? 4.311 -9.166 15.787 1.00 91.31 79 GLU A CA 1
ATOM 614 C C . GLU A 1 79 ? 3.636 -8.790 17.113 1.00 91.31 79 GLU A C 1
ATOM 616 O O . GLU A 1 79 ? 2.535 -9.256 17.391 1.00 91.31 79 GLU A O 1
ATOM 621 N N . ALA A 1 80 ? 4.256 -7.896 17.890 1.00 91.19 80 ALA A N 1
ATOM 622 C CA . ALA A 1 80 ? 3.715 -7.418 19.158 1.00 91.19 80 ALA A CA 1
ATOM 623 C C . ALA A 1 80 ? 2.404 -6.637 18.973 1.00 91.19 80 ALA A C 1
ATOM 625 O O . ALA A 1 80 ? 1.426 -6.920 19.663 1.00 91.19 80 ALA A O 1
ATOM 626 N N . ASP A 1 81 ? 2.359 -5.697 18.021 1.00 91.62 81 ASP A N 1
ATOM 627 C CA . ASP A 1 81 ? 1.142 -4.922 17.756 1.00 91.62 81 ASP A CA 1
ATOM 628 C C . ASP A 1 81 ? 0.040 -5.813 17.188 1.00 91.62 81 ASP A C 1
ATOM 630 O O . ASP A 1 81 ? -1.111 -5.688 17.596 1.00 91.62 81 ASP A O 1
ATOM 634 N N . HIS A 1 82 ? 0.385 -6.733 16.280 1.00 92.81 82 HIS A N 1
ATOM 635 C CA . HIS A 1 82 ? -0.558 -7.697 15.718 1.00 92.81 82 HIS A CA 1
ATOM 636 C C . HIS A 1 82 ? -1.185 -8.560 16.816 1.00 92.81 82 HIS A C 1
ATOM 638 O O . HIS A 1 82 ? -2.409 -8.668 16.890 1.00 92.81 82 HIS A O 1
ATOM 644 N N . GLU A 1 83 ? -0.364 -9.119 17.706 1.00 92.25 83 GLU A N 1
ATOM 645 C CA . GLU A 1 83 ? -0.823 -9.945 18.822 1.00 92.25 83 GLU A CA 1
ATOM 646 C C . GLU A 1 83 ? -1.707 -9.154 19.799 1.00 92.25 83 GLU A C 1
ATOM 648 O O . GLU A 1 83 ? -2.711 -9.676 20.279 1.00 92.25 83 GLU A O 1
ATOM 653 N N . ALA A 1 84 ? -1.390 -7.877 20.032 1.00 91.19 84 ALA A N 1
ATOM 654 C CA . ALA A 1 84 ? -2.153 -6.996 20.913 1.00 91.19 84 ALA A CA 1
ATOM 655 C C . ALA A 1 84 ? -3.533 -6.605 20.359 1.00 91.19 84 ALA A C 1
ATOM 657 O O . ALA A 1 84 ? -4.429 -6.263 21.134 1.00 91.19 84 ALA A O 1
ATOM 658 N N . ILE A 1 85 ? -3.725 -6.612 19.035 1.00 91.38 85 ILE A N 1
ATOM 659 C CA . ILE A 1 85 ? -4.997 -6.192 18.426 1.00 91.38 85 ILE A CA 1
ATOM 660 C C . ILE A 1 85 ? -5.811 -7.342 17.852 1.00 91.38 85 ILE A C 1
ATOM 662 O O . ILE A 1 85 ? -7.020 -7.169 17.729 1.00 91.38 85 ILE A O 1
ATOM 666 N N . LYS A 1 86 ? -5.214 -8.495 17.514 1.00 89.38 86 LYS A N 1
ATOM 667 C CA . LYS A 1 86 ? -5.865 -9.580 16.746 1.00 89.38 86 LYS A CA 1
ATOM 668 C C . LYS A 1 86 ? -7.267 -9.947 17.244 1.00 89.38 86 LYS A C 1
ATOM 670 O O . LYS A 1 86 ? -8.175 -10.121 16.438 1.00 89.38 86 LYS A O 1
ATOM 675 N N . GLU A 1 87 ? -7.473 -10.004 18.559 1.00 87.38 87 GLU A N 1
ATOM 676 C CA . GLU A 1 87 ? -8.761 -10.376 19.161 1.00 87.38 87 GLU A CA 1
ATOM 677 C C . GLU A 1 87 ? -9.799 -9.250 19.086 1.00 87.38 87 GLU A C 1
ATOM 679 O O . GLU A 1 87 ? -10.999 -9.505 18.987 1.00 87.38 87 GLU A O 1
ATOM 684 N N . ALA A 1 88 ? -9.347 -7.996 19.105 1.00 85.38 88 ALA A N 1
ATOM 685 C CA . ALA A 1 88 ? -10.199 -6.831 18.903 1.00 85.38 88 ALA A CA 1
ATOM 686 C C . ALA A 1 88 ? -10.580 -6.672 17.424 1.00 85.38 88 ALA A C 1
ATOM 688 O O . ALA A 1 88 ? -11.701 -6.267 17.117 1.00 85.38 88 ALA A O 1
ATOM 689 N N . VAL A 1 89 ? -9.661 -7.014 16.511 1.00 86.31 89 VAL A N 1
ATOM 690 C CA . VAL A 1 89 ? -9.886 -6.914 15.065 1.00 86.31 89 VAL A CA 1
ATOM 691 C C . VAL A 1 89 ? -10.824 -8.011 14.557 1.00 86.31 89 VAL A C 1
ATOM 693 O O . VAL A 1 89 ? -11.563 -7.788 13.606 1.00 86.31 89 VAL A O 1
ATOM 696 N N . VAL A 1 90 ? -10.838 -9.190 15.180 1.00 81.25 90 VAL A N 1
ATOM 697 C CA . VAL A 1 90 ? -11.790 -10.266 14.864 1.00 81.25 90 VAL A CA 1
ATOM 698 C C . VAL A 1 90 ? -13.076 -10.050 15.685 1.00 81.25 90 VAL A C 1
ATOM 700 O O . VAL A 1 90 ? -13.011 -9.888 16.907 1.00 81.25 90 VAL A O 1
ATOM 703 N N . PRO A 1 91 ? -14.283 -10.013 15.082 1.00 81.88 91 PRO A N 1
ATOM 704 C CA . PRO A 1 91 ? -14.680 -10.446 13.735 1.00 81.88 91 PRO A CA 1
ATOM 705 C C . PRO A 1 91 ? -14.880 -9.299 12.718 1.00 81.88 91 PRO A C 1
ATOM 707 O O . PRO A 1 91 ? -15.657 -9.440 11.775 1.00 81.88 91 PRO A O 1
ATOM 710 N N . LEU A 1 92 ? -14.262 -8.137 12.928 1.00 86.31 92 LEU A N 1
ATOM 711 C CA . LEU A 1 92 ? -14.464 -6.958 12.084 1.00 86.31 92 LEU A CA 1
ATOM 712 C C . LEU A 1 92 ? -13.790 -7.122 10.714 1.00 86.31 92 LEU A C 1
ATOM 714 O O . LEU A 1 92 ? -12.793 -7.832 10.566 1.00 86.31 92 LEU A O 1
ATOM 718 N N . CYS A 1 93 ? -14.325 -6.427 9.706 1.00 90.12 93 CYS A N 1
ATOM 719 C CA . CYS A 1 93 ? -13.696 -6.352 8.392 1.00 90.12 93 CYS A CA 1
ATOM 720 C C . CYS A 1 93 ? -12.363 -5.610 8.536 1.00 90.12 93 CYS A C 1
ATOM 722 O O . CYS A 1 93 ? -12.339 -4.457 8.968 1.00 90.12 93 CYS A O 1
ATOM 724 N N . ASN A 1 94 ? -11.251 -6.273 8.220 1.00 92.19 94 ASN A N 1
ATOM 725 C CA . ASN A 1 94 ? -9.921 -5.729 8.461 1.00 92.19 94 ASN A CA 1
ATOM 726 C C . ASN A 1 94 ? -8.967 -5.910 7.280 1.00 92.19 94 ASN A C 1
ATOM 728 O O . ASN A 1 94 ? -9.225 -6.677 6.346 1.00 92.19 94 ASN A O 1
ATOM 732 N N . SER A 1 95 ? -7.887 -5.135 7.329 1.00 93.69 95 SER A N 1
ATOM 733 C CA . SER A 1 95 ? -6.775 -5.174 6.392 1.00 93.69 95 SER A CA 1
ATOM 734 C C . SER A 1 95 ? -5.484 -4.834 7.127 1.00 93.69 95 SER A C 1
ATOM 736 O O . SER A 1 95 ? -5.364 -3.748 7.699 1.00 93.69 95 SER A O 1
ATOM 738 N N . TYR A 1 96 ? -4.509 -5.733 7.088 1.00 93.62 96 TYR A N 1
ATOM 739 C CA . TYR A 1 96 ? -3.160 -5.519 7.602 1.00 93.62 96 TYR A CA 1
ATOM 740 C C . TYR A 1 96 ? -2.190 -5.047 6.515 1.00 93.62 96 TYR A C 1
ATOM 742 O O . TYR A 1 96 ? -2.452 -5.187 5.322 1.00 93.62 96 TYR A O 1
ATOM 750 N N . ASP A 1 97 ? -1.036 -4.526 6.943 1.00 91.62 97 ASP A N 1
ATOM 751 C CA . ASP A 1 97 ? 0.112 -4.256 6.068 1.00 91.62 97 ASP A CA 1
ATOM 752 C C . ASP A 1 97 ? -0.202 -3.303 4.897 1.00 91.62 97 ASP A C 1
ATOM 754 O O . ASP A 1 97 ? 0.242 -3.495 3.763 1.00 91.62 97 ASP A O 1
ATOM 758 N N . ASN A 1 98 ? -0.951 -2.234 5.178 1.00 94.12 98 ASN A N 1
ATOM 759 C CA . ASN A 1 98 ? -1.339 -1.251 4.169 1.00 94.12 98 ASN A CA 1
ATOM 760 C C . ASN A 1 98 ? -0.284 -0.147 4.028 1.00 94.12 98 ASN A C 1
ATOM 762 O O . ASN A 1 98 ? 0.227 0.390 5.018 1.00 94.12 98 ASN A O 1
ATOM 766 N N . ILE A 1 99 ? -0.013 0.253 2.785 1.00 93.44 99 ILE A N 1
ATOM 767 C CA . ILE A 1 99 ? 0.823 1.410 2.465 1.00 93.44 99 ILE A CA 1
ATOM 768 C C . ILE A 1 99 ? -0.001 2.363 1.601 1.00 93.44 99 ILE A C 1
ATOM 770 O O . ILE A 1 99 ? -0.237 2.088 0.428 1.00 93.44 99 ILE A O 1
ATOM 774 N N . PHE A 1 100 ? -0.424 3.484 2.178 1.00 92.94 100 PHE A N 1
ATOM 775 C CA . PHE A 1 100 ? -1.204 4.507 1.486 1.00 92.94 100 PHE A CA 1
ATOM 776 C C . PHE A 1 100 ? -0.282 5.546 0.861 1.00 92.94 100 PHE A C 1
ATOM 778 O O . PHE A 1 100 ? 0.604 6.083 1.531 1.00 92.94 100 PHE A O 1
ATOM 785 N N . THR A 1 101 ? -0.513 5.878 -0.404 1.00 88.00 101 THR A N 1
ATOM 786 C CA . THR A 1 101 ? 0.250 6.906 -1.119 1.00 88.00 101 THR A CA 1
ATOM 787 C C . THR A 1 101 ? -0.640 8.092 -1.451 1.00 88.00 101 THR A C 1
ATOM 789 O O . THR A 1 101 ? -1.475 8.010 -2.347 1.00 88.00 101 THR A O 1
ATOM 792 N N . THR A 1 102 ? -0.430 9.212 -0.764 1.00 87.12 102 THR A N 1
ATOM 793 C CA . THR A 1 102 ? -0.985 10.502 -1.181 1.00 87.12 102 THR A CA 1
ATOM 794 C C . THR A 1 102 ? -0.058 11.154 -2.209 1.00 87.12 102 THR A C 1
ATOM 796 O O . THR A 1 102 ? 1.057 10.686 -2.447 1.00 87.12 102 THR A O 1
ATOM 799 N N . TYR A 1 103 ? -0.497 12.264 -2.809 1.00 79.56 103 TYR A N 1
ATOM 800 C CA . TYR A 1 103 ? 0.336 13.031 -3.743 1.00 79.56 103 TYR A CA 1
ATOM 801 C C . TYR A 1 103 ? 1.650 13.517 -3.108 1.00 79.56 103 TYR A C 1
ATOM 803 O O . TYR A 1 103 ? 2.676 13.602 -3.776 1.00 79.56 103 TYR A O 1
ATOM 811 N N . GLU A 1 104 ? 1.628 13.833 -1.812 1.00 81.62 104 GLU A N 1
ATOM 812 C CA . GLU A 1 104 ? 2.781 14.405 -1.117 1.00 81.62 104 GLU A CA 1
ATOM 813 C C . GLU A 1 104 ? 3.642 13.352 -0.413 1.00 81.62 104 GLU A C 1
ATOM 815 O O . GLU A 1 104 ? 4.860 13.516 -0.315 1.00 81.62 104 GLU A O 1
ATOM 820 N N . LYS A 1 105 ? 3.018 12.313 0.160 1.00 88.00 105 LYS A N 1
ATOM 821 C CA . LYS A 1 105 ? 3.672 11.411 1.114 1.00 88.00 105 LYS A CA 1
ATOM 822 C C . LYS A 1 105 ? 3.086 10.010 1.101 1.00 88.00 105 LYS A C 1
ATOM 824 O O . LYS A 1 105 ? 1.974 9.754 0.654 1.00 88.00 105 LYS A O 1
ATOM 829 N N . THR A 1 106 ? 3.848 9.098 1.687 1.00 90.94 106 THR A N 1
ATOM 830 C CA . THR A 1 106 ? 3.428 7.720 1.909 1.00 90.94 106 THR A CA 1
ATOM 831 C C . THR A 1 106 ? 3.322 7.426 3.394 1.00 90.94 106 THR A C 1
ATOM 833 O O . THR A 1 106 ? 4.217 7.775 4.169 1.00 90.94 106 THR A O 1
ATOM 836 N N . TYR A 1 107 ? 2.238 6.756 3.766 1.00 93.94 107 TYR A N 1
ATOM 837 C CA . TYR A 1 107 ? 1.910 6.381 5.129 1.00 93.94 107 TYR A CA 1
ATOM 838 C C . TYR A 1 107 ? 1.834 4.861 5.230 1.00 93.94 107 TYR A C 1
ATOM 840 O O . TYR A 1 107 ? 1.134 4.207 4.460 1.00 93.94 107 TYR A O 1
ATOM 848 N N . GLU A 1 108 ? 2.559 4.298 6.189 1.00 94.44 108 GLU A N 1
ATOM 849 C CA . GLU A 1 108 ? 2.424 2.898 6.573 1.00 94.44 108 GLU A CA 1
ATOM 850 C C . GLU A 1 108 ? 1.339 2.825 7.642 1.00 94.44 108 GLU A C 1
ATOM 852 O O . GLU A 1 108 ? 1.482 3.427 8.707 1.00 94.44 108 GLU A O 1
ATOM 857 N N . VAL A 1 109 ? 0.259 2.108 7.341 1.00 95.50 109 VAL A N 1
ATOM 858 C CA . VAL A 1 109 ? -0.902 1.941 8.219 1.00 95.50 109 VAL A CA 1
ATOM 859 C C . VAL A 1 109 ? -1.057 0.443 8.476 1.00 95.50 109 VAL A C 1
ATOM 861 O O . VAL A 1 109 ? -1.736 -0.259 7.715 1.00 95.50 109 VAL A O 1
ATOM 864 N N . PRO A 1 110 ? -0.372 -0.089 9.504 1.00 93.25 110 PRO A N 1
ATOM 865 C CA . PRO A 1 110 ? -0.225 -1.527 9.659 1.00 93.25 110 PRO A CA 1
ATOM 866 C C . PRO A 1 110 ? -1.530 -2.276 9.943 1.00 93.25 110 PRO A C 1
ATOM 868 O O . PRO A 1 110 ? -1.605 -3.468 9.665 1.00 93.25 110 PRO A O 1
ATOM 871 N N . SER A 1 111 ? -2.555 -1.590 10.454 1.00 95.69 111 SER A N 1
ATOM 872 C CA . SER A 1 111 ? -3.892 -2.152 10.658 1.00 95.69 111 SER A CA 1
ATOM 873 C C . SER A 1 111 ? -4.962 -1.148 10.259 1.00 95.69 111 SER A C 1
ATOM 875 O O . SER A 1 111 ? -4.912 0.013 10.663 1.00 95.69 111 SER A O 1
ATOM 877 N N . VAL A 1 112 ? -5.947 -1.611 9.498 1.00 96.25 112 VAL A N 1
ATOM 878 C CA . VAL A 1 112 ? -7.161 -0.878 9.146 1.00 96.25 112 VAL A CA 1
ATOM 879 C C . VAL A 1 112 ? -8.362 -1.764 9.441 1.00 96.25 112 VAL A C 1
ATOM 881 O O . VAL A 1 112 ? -8.377 -2.939 9.082 1.00 96.25 112 VAL A O 1
ATOM 884 N N . VAL A 1 113 ? -9.375 -1.190 10.081 1.00 95.12 113 VAL A N 1
ATOM 885 C CA . VAL A 1 113 ? -10.652 -1.837 10.384 1.00 95.12 113 VAL A CA 1
ATOM 886 C C . VAL A 1 113 ? -11.786 -1.011 9.823 1.00 95.12 113 VAL A C 1
ATOM 888 O O . VAL A 1 113 ? -11.770 0.216 9.908 1.00 95.12 113 VAL A O 1
ATOM 891 N N . ILE A 1 114 ? -12.772 -1.696 9.263 1.00 93.19 114 ILE A N 1
ATOM 892 C CA . ILE A 1 114 ? -13.910 -1.106 8.581 1.00 93.19 114 ILE A CA 1
ATOM 893 C C . ILE A 1 114 ? -15.175 -1.660 9.219 1.00 93.19 114 ILE A C 1
ATOM 895 O O . ILE A 1 114 ? -15.327 -2.875 9.375 1.00 93.19 114 ILE A O 1
ATOM 899 N N . ARG A 1 115 ? -16.074 -0.757 9.604 1.00 90.81 115 ARG A N 1
ATOM 900 C CA . ARG A 1 115 ? -17.375 -1.120 10.159 1.00 90.81 115 ARG A CA 1
ATOM 901 C C . ARG A 1 115 ? -18.398 -0.017 9.944 1.00 90.81 115 ARG A C 1
ATOM 903 O O . ARG A 1 115 ? -18.239 1.079 10.479 1.00 90.81 115 ARG A O 1
ATOM 910 N N . ASN A 1 116 ? -19.462 -0.319 9.210 1.00 87.12 116 ASN A N 1
ATOM 911 C CA . ASN A 1 116 ? -20.592 0.573 8.955 1.00 87.12 116 ASN A CA 1
ATOM 912 C C . ASN A 1 116 ? -20.145 1.998 8.566 1.00 87.12 116 ASN A C 1
ATOM 914 O O . ASN A 1 116 ? -20.460 2.982 9.235 1.00 87.12 116 ASN A O 1
ATOM 918 N N . GLY A 1 117 ? -19.285 2.096 7.547 1.00 85.56 117 GLY A N 1
ATOM 919 C CA . GLY A 1 117 ? -18.739 3.372 7.066 1.00 85.56 117 GLY A CA 1
ATOM 920 C C . GLY A 1 117 ? -17.673 4.017 7.965 1.00 85.56 117 GLY A C 1
ATOM 921 O O . GLY A 1 117 ? -17.100 5.031 7.583 1.00 85.56 117 GLY A O 1
ATOM 922 N N . ASN A 1 118 ? -17.340 3.450 9.126 1.00 92.25 118 ASN A N 1
ATOM 923 C CA . ASN A 1 118 ? -16.198 3.894 9.925 1.00 92.25 118 ASN A CA 1
ATOM 924 C C . ASN A 1 118 ? -14.943 3.149 9.476 1.00 92.25 118 ASN A C 1
ATOM 926 O O . ASN A 1 118 ? -14.918 1.920 9.499 1.00 92.25 118 ASN A O 1
ATOM 930 N N . VAL A 1 119 ? -13.891 3.887 9.128 1.00 94.94 119 VAL A N 1
ATOM 931 C CA . VAL A 1 119 ? -12.574 3.345 8.785 1.00 94.94 119 VAL A CA 1
ATOM 932 C C . VAL A 1 119 ? -11.589 3.770 9.866 1.00 94.94 119 VAL A C 1
ATOM 934 O O . VAL A 1 119 ? -11.224 4.937 9.967 1.00 94.94 119 VAL A O 1
ATOM 937 N N . CYS A 1 120 ? -11.167 2.827 10.701 1.00 95.88 120 CYS A N 1
ATOM 938 C CA . CYS A 1 120 ? -10.229 3.064 11.793 1.00 95.88 120 CYS A CA 1
ATOM 939 C C . CYS A 1 120 ? -8.864 2.481 11.426 1.00 95.88 120 CYS A C 1
ATOM 941 O O . CYS A 1 120 ? -8.719 1.262 11.317 1.00 95.88 120 CYS A O 1
ATOM 943 N N . GLY A 1 121 ? -7.859 3.336 11.263 1.00 96.38 121 GLY A N 1
ATOM 944 C CA . GLY A 1 121 ? -6.484 2.931 10.977 1.00 96.38 121 GLY A CA 1
ATOM 945 C C . GLY A 1 121 ? -5.551 3.154 12.161 1.00 96.38 121 GLY A C 1
ATOM 946 O O . GLY A 1 121 ? -5.719 4.100 12.924 1.00 96.38 121 GLY A O 1
ATOM 947 N N . TYR A 1 122 ? -4.537 2.311 12.286 1.00 96.31 122 TYR A N 1
ATOM 948 C CA . TYR A 1 122 ? -3.435 2.476 13.228 1.00 96.31 122 TYR A CA 1
ATOM 949 C C . TYR A 1 122 ? -2.142 2.750 12.467 1.00 96.31 122 TYR A C 1
ATOM 951 O O . TYR A 1 122 ? -1.894 2.122 11.439 1.00 96.31 122 TYR A O 1
ATOM 959 N N . VAL A 1 123 ? -1.314 3.661 12.976 1.00 95.50 123 VAL A N 1
ATOM 960 C CA . VAL A 1 123 ? 0.057 3.889 12.514 1.00 95.50 123 VAL A CA 1
ATOM 961 C C . VAL A 1 123 ? 1.030 3.653 13.664 1.00 95.50 123 VAL A C 1
ATOM 963 O O . VAL A 1 123 ? 0.859 4.188 14.754 1.00 95.50 123 VAL A O 1
ATOM 966 N N . ALA A 1 124 ? 2.086 2.881 13.414 1.00 91.62 124 ALA A N 1
ATOM 967 C CA . ALA A 1 124 ? 3.157 2.681 14.394 1.00 91.62 124 ALA A CA 1
ATOM 968 C C . ALA A 1 124 ? 4.206 3.808 14.348 1.00 91.62 124 ALA A C 1
ATOM 970 O O . ALA A 1 124 ? 4.915 4.069 15.319 1.00 91.62 124 ALA A O 1
ATOM 971 N N . LYS A 1 125 ? 4.329 4.482 13.197 1.00 89.25 125 LYS A N 1
ATOM 972 C CA . LYS A 1 125 ? 5.279 5.579 12.988 1.00 89.25 125 LYS A CA 1
ATOM 973 C C . LYS A 1 125 ? 4.613 6.926 13.280 1.00 89.25 125 LYS A C 1
ATOM 975 O O . LYS A 1 125 ? 3.471 7.132 12.869 1.00 89.25 125 LYS A O 1
ATOM 980 N N . PRO A 1 126 ? 5.322 7.875 13.914 1.00 89.19 126 PRO A N 1
ATOM 981 C CA . PRO A 1 126 ? 4.786 9.209 14.138 1.00 89.19 126 PRO A CA 1
ATOM 982 C C . PRO A 1 126 ? 4.741 9.997 12.822 1.00 89.19 126 PRO A C 1
ATOM 984 O O . PRO A 1 126 ? 5.772 10.253 12.196 1.00 89.19 126 PRO A O 1
ATOM 987 N N . TYR A 1 127 ? 3.545 10.431 12.426 1.00 90.50 127 TYR A N 1
ATOM 988 C CA . TYR A 1 127 ? 3.329 11.337 11.297 1.00 90.50 127 TYR A CA 1
ATOM 989 C C . TYR A 1 127 ? 2.752 12.663 11.797 1.00 90.50 127 TYR A C 1
ATOM 991 O O . TYR A 1 127 ? 1.891 12.688 12.671 1.00 90.50 127 TYR A O 1
ATOM 999 N N . LYS A 1 128 ? 3.204 13.784 11.225 1.00 88.12 128 LYS A N 1
ATOM 1000 C CA . LYS A 1 128 ? 2.742 15.126 11.631 1.00 88.12 128 LYS A CA 1
ATOM 1001 C C . LYS A 1 128 ? 1.360 15.481 11.072 1.00 88.12 128 LYS A C 1
ATOM 1003 O O . LYS A 1 128 ? 0.728 16.417 11.543 1.00 88.12 128 LYS A O 1
ATOM 1008 N N . ASP A 1 129 ? 0.924 14.773 10.038 1.00 90.94 129 ASP A N 1
ATOM 1009 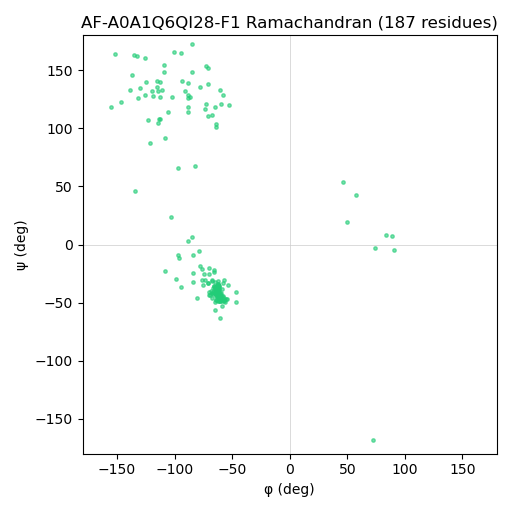C CA . ASP A 1 129 ? -0.176 15.158 9.160 1.00 90.94 129 ASP A CA 1
ATOM 1010 C C . ASP A 1 129 ? -1.144 14.000 8.892 1.00 90.94 129 ASP A C 1
ATOM 1012 O O . ASP A 1 129 ? -1.566 13.778 7.760 1.00 90.94 129 ASP A O 1
ATOM 1016 N N . LEU A 1 130 ? -1.536 13.277 9.946 1.00 93.50 130 LEU A N 1
ATOM 1017 C CA . LEU A 1 130 ? -2.515 12.182 9.860 1.00 93.50 130 LEU A CA 1
ATOM 1018 C C . LEU A 1 130 ? -3.863 12.616 9.282 1.00 93.50 130 LEU A C 1
ATOM 1020 O O . LEU A 1 130 ? -4.505 11.840 8.584 1.00 93.50 130 LEU A O 1
ATOM 1024 N N . LYS A 1 131 ? -4.257 13.874 9.494 1.00 93.38 131 LYS A N 1
ATOM 1025 C CA . LYS A 1 131 ? -5.493 14.412 8.925 1.00 93.38 131 LYS A CA 1
ATOM 1026 C C . LYS A 1 131 ? -5.493 14.396 7.392 1.00 93.38 131 LYS A C 1
ATOM 1028 O O . LYS A 1 131 ? -6.510 14.076 6.798 1.00 93.38 131 LYS A O 1
ATOM 1033 N N . LYS A 1 132 ? -4.344 14.631 6.741 1.00 93.88 132 LYS A N 1
ATOM 1034 C CA . LYS A 1 132 ? -4.247 14.527 5.273 1.00 93.88 132 LYS A CA 1
ATOM 1035 C C . LYS A 1 132 ? -4.515 13.104 4.783 1.00 93.88 132 LYS A C 1
ATOM 1037 O O . LYS A 1 132 ? -5.083 12.925 3.712 1.00 93.88 132 LYS A O 1
ATOM 1042 N N . LEU A 1 133 ? -4.093 12.101 5.552 1.00 94.88 133 LEU A N 1
ATOM 1043 C CA . LEU A 1 133 ? -4.375 10.701 5.252 1.00 94.88 133 LEU A CA 1
ATOM 1044 C C . LEU A 1 133 ? -5.862 10.374 5.467 1.00 94.88 133 LEU A C 1
ATOM 1046 O O . LEU A 1 133 ? -6.458 9.725 4.615 1.00 94.88 133 LEU A O 1
ATOM 1050 N N . GLU A 1 134 ? -6.462 10.849 6.564 1.00 96.06 134 GLU A N 1
ATOM 1051 C CA . GLU A 1 134 ? -7.907 10.721 6.830 1.00 96.06 134 GLU A CA 1
ATOM 1052 C C . GLU A 1 134 ? -8.744 11.329 5.691 1.00 96.06 134 GLU A C 1
ATOM 1054 O O . GLU A 1 134 ? -9.632 10.666 5.147 1.00 96.06 134 GLU A O 1
ATOM 1059 N N . ASP A 1 135 ? -8.413 12.558 5.284 1.00 95.06 135 ASP A N 1
ATOM 1060 C CA . ASP A 1 135 ? -9.073 13.272 4.189 1.00 95.06 135 ASP A CA 1
ATOM 1061 C C . ASP A 1 135 ? -8.890 12.516 2.865 1.00 95.06 135 ASP A C 1
ATOM 1063 O O . ASP A 1 135 ? -9.861 12.277 2.153 1.00 95.06 135 ASP A O 1
ATOM 1067 N N . HIS A 1 136 ? -7.674 12.043 2.568 1.00 94.44 136 HIS A N 1
ATOM 1068 C CA . HIS A 1 136 ? -7.391 11.277 1.355 1.00 94.44 136 HIS A CA 1
ATOM 1069 C C . HIS A 1 136 ? -8.206 9.979 1.262 1.00 94.44 136 HIS A C 1
ATOM 1071 O O . HIS A 1 136 ? -8.817 9.714 0.228 1.00 94.44 136 HIS A O 1
ATOM 1077 N N . ILE A 1 137 ? -8.244 9.179 2.334 1.00 95.00 137 ILE A N 1
ATOM 1078 C CA . ILE A 1 137 ? -9.022 7.931 2.374 1.00 95.00 137 ILE A CA 1
ATOM 1079 C C . ILE A 1 137 ? -10.510 8.240 2.163 1.00 95.00 137 ILE A C 1
ATOM 1081 O O . ILE A 1 137 ? -11.175 7.588 1.357 1.00 95.00 137 ILE A O 1
ATOM 1085 N N . THR A 1 138 ? -11.014 9.271 2.844 1.00 95.56 138 THR A N 1
ATOM 1086 C CA . THR A 1 138 ? -12.414 9.703 2.747 1.00 95.56 138 THR A CA 1
ATOM 1087 C C . THR A 1 138 ? -12.764 10.193 1.341 1.00 95.56 138 THR A C 1
ATOM 1089 O O . THR A 1 138 ? -13.804 9.824 0.798 1.00 95.56 138 THR A O 1
ATOM 1092 N N . GLU A 1 139 ? -11.898 10.993 0.717 1.00 94.44 139 GLU A N 1
ATOM 1093 C CA . GLU A 1 139 ? -12.085 11.494 -0.645 1.00 94.44 139 GLU A CA 1
ATOM 1094 C C . GLU A 1 139 ? -12.076 10.375 -1.686 1.00 94.44 139 GLU A C 1
ATOM 1096 O O . GLU A 1 139 ? -12.900 10.395 -2.601 1.00 94.44 139 GLU A O 1
ATOM 1101 N N . CYS A 1 140 ? -11.174 9.399 -1.559 1.00 93.12 140 CYS A N 1
ATOM 1102 C CA . CYS A 1 140 ? -11.130 8.251 -2.461 1.00 93.12 140 CYS A CA 1
ATOM 1103 C C . CYS A 1 140 ? -12.398 7.402 -2.353 1.00 93.12 140 CYS A C 1
ATOM 1105 O O . CYS A 1 140 ? -13.037 7.142 -3.366 1.00 93.12 140 CYS A O 1
ATOM 1107 N N . ALA A 1 141 ? -12.833 7.061 -1.139 1.00 93.06 141 ALA A N 1
ATOM 1108 C CA . ALA A 1 141 ? -14.086 6.332 -0.947 1.00 93.06 141 ALA A CA 1
ATOM 1109 C C . ALA A 1 141 ? -15.308 7.107 -1.466 1.00 93.06 141 ALA A C 1
ATOM 1111 O O . ALA A 1 141 ? -16.199 6.523 -2.081 1.00 93.06 141 ALA A O 1
ATOM 1112 N N . LYS A 1 142 ? -15.324 8.436 -1.294 1.00 94.25 142 LYS A N 1
ATOM 1113 C CA . LYS A 1 142 ? -16.395 9.296 -1.809 1.00 94.25 142 LYS A CA 1
ATOM 1114 C C . LYS A 1 142 ? -16.462 9.302 -3.337 1.00 94.25 142 LYS A C 1
ATOM 1116 O O . LYS A 1 142 ? -17.565 9.365 -3.876 1.00 94.25 142 LYS A O 1
ATOM 1121 N N . LYS A 1 143 ? -15.320 9.244 -4.035 1.00 93.38 143 LYS A N 1
ATOM 1122 C CA . LYS A 1 143 ? -15.276 9.143 -5.508 1.00 93.38 143 LYS A CA 1
ATOM 1123 C C . LYS A 1 143 ? -15.926 7.855 -6.010 1.00 93.38 143 LYS A C 1
ATOM 1125 O O . LYS A 1 143 ? -16.625 7.900 -7.014 1.00 93.38 143 LYS A O 1
ATOM 1130 N N . GLU A 1 144 ? -15.785 6.776 -5.249 1.00 91.38 144 GLU A N 1
ATOM 1131 C CA . GLU A 1 144 ? -16.413 5.477 -5.513 1.00 91.38 144 GLU A CA 1
ATOM 1132 C C . GLU A 1 144 ? -17.858 5.376 -4.974 1.00 91.38 144 GLU A C 1
ATOM 1134 O O . GLU A 1 144 ? -18.476 4.316 -5.010 1.00 91.38 144 GLU A O 1
ATOM 1139 N N . GLY A 1 145 ? -18.432 6.477 -4.468 1.00 91.31 145 GLY A N 1
ATOM 1140 C CA . GLY A 1 145 ? -19.831 6.544 -4.030 1.00 91.31 145 GLY A CA 1
ATOM 1141 C C . GLY A 1 145 ? -20.091 6.159 -2.569 1.00 91.31 145 GLY A C 1
ATOM 1142 O O . GLY A 1 145 ? -21.250 6.106 -2.156 1.00 91.31 145 GLY A O 1
ATOM 1143 N N . TYR A 1 146 ? -19.050 5.945 -1.760 1.00 90.56 146 TYR A N 1
ATOM 1144 C CA . TYR A 1 146 ? -19.179 5.584 -0.347 1.00 90.56 146 TYR A CA 1
ATOM 1145 C C . TYR A 1 146 ? -18.911 6.781 0.569 1.00 90.56 146 TYR A C 1
ATOM 1147 O O . TYR A 1 146 ? -17.867 7.428 0.506 1.00 90.56 146 TYR A O 1
ATOM 1155 N N . GLN A 1 147 ? -19.849 7.067 1.473 1.00 90.56 147 GLN A N 1
ATOM 1156 C CA . GLN A 1 147 ? -19.629 8.027 2.555 1.00 90.56 147 GLN A CA 1
ATOM 1157 C C . GLN A 1 147 ? -19.024 7.302 3.753 1.00 90.56 147 GLN A C 1
ATOM 1159 O O . GLN A 1 147 ? -19.677 6.452 4.358 1.00 90.56 147 GLN A O 1
ATOM 1164 N N . ILE A 1 148 ? -17.778 7.642 4.083 1.00 93.38 148 ILE A N 1
ATOM 1165 C CA . ILE A 1 148 ? -17.048 7.044 5.201 1.00 93.38 148 ILE A CA 1
ATOM 1166 C C . ILE A 1 148 ? -16.524 8.109 6.167 1.00 93.38 148 ILE A C 1
ATOM 1168 O O . ILE A 1 148 ? -16.373 9.276 5.810 1.00 93.38 148 ILE A O 1
ATOM 1172 N N . ASN A 1 149 ? -16.212 7.686 7.389 1.00 93.25 149 ASN A N 1
ATOM 1173 C CA . ASN A 1 149 ? -15.478 8.457 8.383 1.00 93.25 149 ASN A CA 1
ATOM 1174 C C . ASN A 1 149 ? -14.138 7.764 8.651 1.00 93.25 149 ASN A C 1
ATOM 1176 O O . ASN A 1 149 ? -14.102 6.718 9.304 1.00 93.25 149 ASN A O 1
ATOM 1180 N N . ALA A 1 150 ? -13.052 8.323 8.114 1.00 96.06 150 ALA A N 1
ATOM 1181 C CA . ALA A 1 150 ? -11.709 7.819 8.359 1.00 96.06 150 ALA A CA 1
ATOM 1182 C C . ALA A 1 150 ? -11.103 8.461 9.615 1.00 96.06 150 ALA A C 1
ATOM 1184 O O . ALA A 1 150 ? -11.045 9.685 9.737 1.00 96.06 150 ALA A O 1
ATOM 1185 N N . LYS A 1 151 ? -10.599 7.628 10.529 1.00 97.00 151 LYS A N 1
ATOM 1186 C CA . LYS A 1 151 ? -9.862 8.057 11.718 1.00 97.00 151 LYS A CA 1
ATOM 1187 C C . LYS A 1 151 ? -8.581 7.252 11.874 1.00 97.00 151 LYS A C 1
ATOM 1189 O O . LYS A 1 151 ? -8.624 6.024 11.923 1.00 97.00 151 LYS A O 1
ATOM 1194 N N . ILE A 1 152 ? -7.451 7.944 11.982 1.00 96.94 152 ILE A N 1
ATOM 1195 C CA . ILE A 1 152 ? -6.133 7.333 12.138 1.00 96.94 152 ILE A CA 1
ATOM 1196 C C . ILE A 1 152 ? -5.591 7.608 13.542 1.00 96.94 152 ILE A C 1
ATOM 1198 O O . ILE A 1 152 ? -5.626 8.738 14.032 1.00 96.94 152 ILE A O 1
ATOM 1202 N N . PHE A 1 153 ? -5.091 6.556 14.183 1.00 96.06 153 PHE A N 1
ATOM 1203 C CA . PHE A 1 153 ? -4.579 6.560 15.548 1.00 96.06 153 PHE A CA 1
ATOM 1204 C C . PHE A 1 153 ? -3.077 6.274 15.548 1.00 96.06 153 PHE A C 1
ATOM 1206 O O . PHE A 1 153 ? -2.624 5.321 14.920 1.00 96.06 153 PHE A O 1
ATOM 1213 N N . ASP A 1 154 ? -2.313 7.078 16.281 1.00 95.06 154 ASP A N 1
ATOM 1214 C CA . ASP A 1 154 ? -0.873 6.902 16.518 1.00 95.06 154 ASP A CA 1
ATOM 1215 C C . ASP A 1 154 ? -0.563 6.203 17.852 1.00 95.06 154 ASP A C 1
ATOM 1217 O O . ASP A 1 154 ? 0.573 5.808 18.113 1.00 95.06 154 ASP A O 1
ATOM 1221 N N . LYS A 1 155 ? -1.582 6.021 18.699 1.00 94.12 155 LYS A N 1
ATOM 1222 C CA . LYS A 1 155 ? -1.509 5.287 19.963 1.00 94.12 155 LYS A CA 1
ATOM 1223 C C . LYS A 1 155 ? -2.329 4.010 19.882 1.00 94.12 155 LYS A C 1
ATOM 1225 O O . LYS A 1 155 ? -3.528 4.054 19.600 1.00 94.12 155 LYS A O 1
ATOM 1230 N N . LEU A 1 156 ? -1.687 2.891 20.205 1.00 92.38 156 LEU A N 1
ATOM 1231 C CA . LEU A 1 156 ? -2.304 1.567 20.165 1.00 92.38 156 LEU A CA 1
ATOM 1232 C C . LEU A 1 156 ? -3.510 1.462 21.111 1.00 92.38 156 LEU A C 1
ATOM 1234 O O . LEU A 1 156 ? -4.562 0.981 20.709 1.00 92.38 156 LEU A O 1
ATOM 1238 N N . GLU A 1 157 ? -3.397 1.999 22.326 1.00 91.94 157 GLU A N 1
ATOM 1239 C CA . GLU A 1 157 ? -4.483 2.005 23.315 1.00 91.94 157 GLU A CA 1
ATOM 1240 C C . GLU A 1 157 ? -5.718 2.772 22.809 1.00 91.94 157 GLU A C 1
ATOM 1242 O O . GLU A 1 157 ? -6.847 2.292 22.886 1.00 91.94 157 GLU A O 1
ATOM 1247 N N . SER A 1 158 ? -5.516 3.954 22.215 1.00 94.19 158 SER A N 1
ATOM 1248 C CA . SER A 1 158 ? -6.611 4.741 21.632 1.00 94.19 158 SER A CA 1
ATOM 1249 C C . SER A 1 158 ? -7.272 4.016 20.460 1.00 94.19 158 SER A C 1
ATOM 1251 O O . SER A 1 158 ? -8.491 4.085 20.304 1.00 94.19 158 SER A O 1
ATOM 1253 N N . TYR A 1 159 ? -6.481 3.297 19.663 1.00 95.25 159 TYR A N 1
ATOM 1254 C CA . TYR A 1 159 ? -6.991 2.455 18.590 1.00 95.25 159 TYR A CA 1
ATOM 1255 C C . TYR A 1 159 ? -7.835 1.295 19.133 1.00 95.25 159 TYR A C 1
ATOM 1257 O O . TYR A 1 159 ? -8.974 1.129 18.707 1.00 95.25 159 TYR A O 1
ATOM 1265 N N . GLN A 1 160 ? -7.333 0.548 20.120 1.00 92.69 160 GLN A N 1
ATOM 1266 C CA . GLN A 1 160 ? -8.051 -0.562 20.758 1.00 92.69 160 GLN A CA 1
ATOM 1267 C C . GLN A 1 160 ? -9.380 -0.112 21.376 1.00 92.69 160 GLN A C 1
ATOM 1269 O O . GLN A 1 160 ? -10.409 -0.743 21.137 1.00 92.69 160 GLN A O 1
ATOM 1274 N N . ASN A 1 161 ? -9.385 1.019 22.086 1.00 92.56 161 ASN A N 1
ATOM 1275 C CA . ASN A 1 161 ? -10.606 1.603 22.649 1.00 92.56 161 ASN A CA 1
ATOM 1276 C C . ASN A 1 161 ? -11.618 1.992 21.559 1.00 92.56 161 ASN A C 1
ATOM 1278 O O . ASN A 1 161 ? -12.832 1.879 21.740 1.00 92.56 161 ASN A O 1
ATOM 1282 N N . ARG A 1 162 ? -11.143 2.439 20.388 1.00 92.94 162 ARG A N 1
ATOM 1283 C CA . ARG A 1 162 ? -12.036 2.687 19.254 1.00 92.94 162 ARG A CA 1
ATOM 1284 C C . ARG A 1 162 ? -12.580 1.382 18.678 1.00 92.94 162 ARG A C 1
ATOM 1286 O O . ARG A 1 162 ? -13.765 1.342 18.359 1.00 92.94 162 ARG A O 1
ATOM 1293 N N . LEU A 1 163 ? -11.749 0.342 18.561 1.00 91.75 163 LEU A N 1
ATOM 1294 C CA . LEU A 1 163 ? -12.156 -0.973 18.057 1.00 91.75 163 LEU A CA 1
ATOM 1295 C C . LEU A 1 163 ? -13.254 -1.608 18.917 1.00 91.75 163 LEU A C 1
ATOM 1297 O O . LEU A 1 163 ? -14.227 -2.114 18.362 1.00 91.75 163 LEU A O 1
ATOM 1301 N N . SE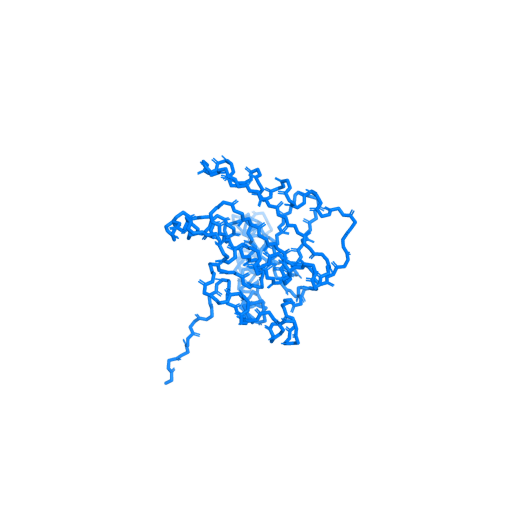R A 1 164 ? -13.144 -1.539 20.248 1.00 88.75 164 SER A N 1
ATOM 1302 C CA . SER A 1 164 ? -14.199 -2.027 21.147 1.00 88.75 164 SER A CA 1
ATOM 1303 C C . SER A 1 164 ? -15.513 -1.272 20.932 1.00 88.75 164 SER A C 1
ATOM 1305 O O . SER A 1 164 ? -16.549 -1.898 20.738 1.00 88.75 164 SER A O 1
ATOM 1307 N N . THR A 1 165 ? -15.452 0.059 20.830 1.00 88.38 165 THR A N 1
ATOM 1308 C CA . THR A 1 165 ? -16.634 0.905 20.588 1.00 88.38 165 THR A CA 1
ATOM 1309 C C . THR A 1 165 ? -17.336 0.574 19.264 1.00 88.38 165 THR A C 1
ATOM 1311 O O . THR A 1 165 ? -18.559 0.505 19.207 1.00 88.38 165 THR A O 1
ATOM 1314 N N . ILE A 1 166 ? -16.591 0.384 18.166 1.00 88.31 166 ILE A N 1
ATOM 1315 C CA . ILE A 1 166 ? -17.208 0.103 16.854 1.00 88.31 166 ILE A CA 1
ATOM 1316 C C . ILE A 1 166 ? -17.715 -1.338 16.732 1.00 88.31 166 ILE A C 1
ATOM 1318 O O . ILE A 1 166 ? -18.563 -1.610 15.883 1.00 88.31 166 ILE A O 1
ATOM 1322 N N . LYS A 1 167 ? -17.208 -2.263 17.556 1.00 85.38 167 LYS A N 1
ATOM 1323 C CA . LYS A 1 167 ? -17.644 -3.666 17.576 1.00 85.38 167 LYS A CA 1
ATOM 1324 C C . LYS A 1 167 ? -19.079 -3.814 18.075 1.00 85.38 167 LYS A C 1
ATOM 1326 O O . LYS A 1 167 ? -19.781 -4.704 17.608 1.00 85.38 167 LYS A O 1
ATOM 1331 N N . GLU A 1 168 ? -19.513 -2.914 18.952 1.00 82.94 168 GLU A N 1
ATOM 1332 C CA . GLU A 1 168 ? -20.870 -2.861 19.507 1.00 82.94 168 GLU A CA 1
ATOM 1333 C C . GLU A 1 168 ? -21.902 -2.236 18.551 1.00 82.94 168 GLU A C 1
ATOM 1335 O O . GLU A 1 168 ? -23.093 -2.254 18.839 1.00 82.94 168 GLU A O 1
ATOM 1340 N N . LEU A 1 169 ? -21.484 -1.708 17.391 1.00 80.62 169 LEU A N 1
ATOM 1341 C CA . LEU A 1 169 ? -22.420 -1.187 16.392 1.00 80.62 169 LEU A CA 1
ATOM 1342 C C . LEU A 1 169 ? -23.240 -2.339 15.781 1.00 80.62 169 LEU A C 1
ATOM 1344 O O . LEU A 1 169 ? -22.700 -3.176 15.043 1.00 80.62 169 LEU A O 1
ATOM 1348 N N . GLU A 1 170 ? -24.540 -2.347 16.090 1.00 60.88 170 GLU A N 1
ATOM 1349 C CA . GLU A 1 170 ? -25.513 -3.388 15.723 1.00 60.88 170 GLU A CA 1
ATOM 1350 C C . GLU A 1 170 ? -25.791 -3.449 14.208 1.00 60.88 170 GLU A C 1
ATOM 1352 O O . GLU A 1 170 ? -25.961 -4.537 13.656 1.00 60.88 170 GLU A O 1
ATOM 1357 N N . ASP A 1 171 ? -25.719 -2.314 13.503 1.00 63.97 171 ASP A N 1
ATOM 1358 C CA . ASP A 1 171 ? -25.971 -2.217 12.057 1.00 63.97 171 ASP A CA 1
ATOM 1359 C C . ASP A 1 171 ? -24.743 -2.607 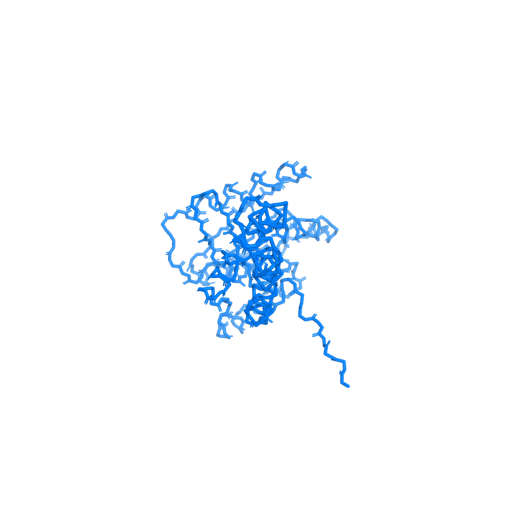11.217 1.00 63.97 171 ASP A C 1
ATOM 1361 O O . ASP A 1 171 ? -24.100 -1.796 10.543 1.00 63.97 171 ASP A O 1
ATOM 1365 N N . ALA A 1 172 ? -24.390 -3.888 11.264 1.00 61.56 172 ALA A N 1
ATOM 1366 C CA . ALA A 1 172 ? -23.437 -4.474 10.336 1.00 61.56 172 ALA A CA 1
ATOM 1367 C C . ALA A 1 172 ? -24.075 -4.645 8.954 1.00 61.56 172 ALA A C 1
ATOM 1369 O O . ALA A 1 172 ? -24.950 -5.491 8.783 1.00 61.56 172 ALA A O 1
ATOM 1370 N N . THR A 1 173 ? -23.566 -3.963 7.932 1.00 75.50 173 THR A N 1
ATOM 1371 C CA . THR A 1 173 ? -23.738 -4.426 6.543 1.00 75.50 173 THR A CA 1
ATOM 1372 C C . THR A 1 173 ? -22.400 -4.943 6.026 1.00 75.50 173 THR A C 1
ATOM 1374 O O . THR A 1 173 ? -21.624 -4.146 5.492 1.00 75.50 173 THR A O 1
ATOM 1377 N N . PRO A 1 174 ? -22.111 -6.256 6.163 1.00 81.06 174 PRO A N 1
ATOM 1378 C CA . PRO A 1 174 ? -20.837 -6.838 5.743 1.00 81.06 174 PRO A CA 1
ATOM 1379 C C . PRO A 1 174 ? -20.491 -6.536 4.284 1.00 81.06 174 PRO A C 1
ATOM 1381 O O . PRO A 1 174 ? -19.332 -6.301 3.971 1.00 81.06 174 PRO A O 1
ATOM 1384 N N . GLU A 1 175 ? -21.488 -6.478 3.398 1.00 85.69 175 GLU A N 1
ATOM 1385 C CA . GLU A 1 175 ? -21.288 -6.169 1.976 1.00 85.69 175 GLU A CA 1
ATOM 1386 C C . GLU A 1 175 ? -20.697 -4.771 1.752 1.00 85.69 175 GLU A C 1
ATOM 1388 O O . GLU A 1 175 ? -19.753 -4.615 0.980 1.00 85.69 175 GLU A O 1
ATOM 1393 N N . LYS A 1 176 ? -21.199 -3.754 2.465 1.00 86.50 176 LYS A N 1
ATOM 1394 C CA . LYS A 1 176 ? -20.664 -2.388 2.367 1.00 86.50 176 LYS A CA 1
ATOM 1395 C C . LYS A 1 176 ? -19.256 -2.304 2.946 1.00 86.50 176 LYS A C 1
ATOM 1397 O O . LYS A 1 176 ? -18.399 -1.648 2.362 1.00 86.50 176 LYS A O 1
ATOM 1402 N N . ASP A 1 177 ? -19.010 -2.988 4.061 1.00 89.06 177 ASP A N 1
ATOM 1403 C CA . ASP A 1 177 ? -17.692 -3.013 4.701 1.00 89.06 177 ASP A CA 1
ATOM 1404 C C . ASP A 1 177 ? -16.645 -3.710 3.820 1.00 89.06 177 ASP A C 1
ATOM 1406 O O . ASP A 1 177 ? -15.486 -3.297 3.780 1.00 89.06 177 ASP A O 1
ATOM 1410 N N . LEU A 1 178 ? -17.050 -4.749 3.083 1.00 90.44 178 LEU A N 1
ATOM 1411 C CA . LEU A 1 178 ? -16.201 -5.427 2.107 1.00 90.44 178 LEU A CA 1
ATOM 1412 C C . LEU A 1 178 ? -15.906 -4.538 0.896 1.00 90.44 178 LEU A C 1
ATOM 1414 O O . LEU A 1 178 ? -14.745 -4.448 0.510 1.00 90.44 178 LEU A O 1
ATOM 1418 N N . ALA A 1 179 ? -16.904 -3.836 0.357 1.00 91.94 179 ALA A N 1
ATOM 1419 C CA . ALA A 1 179 ? -16.693 -2.915 -0.760 1.00 91.94 179 ALA A CA 1
ATOM 1420 C C . ALA A 1 179 ? -15.747 -1.760 -0.384 1.00 91.94 179 ALA A C 1
ATOM 1422 O O . ALA A 1 179 ? -14.814 -1.440 -1.115 1.00 91.94 179 ALA A O 1
ATOM 1423 N N . VAL A 1 180 ? -15.909 -1.183 0.813 1.00 91.88 180 VAL A N 1
ATOM 1424 C CA . VAL A 1 180 ? -14.975 -0.167 1.328 1.00 91.88 180 VAL A CA 1
ATOM 1425 C C . VAL A 1 180 ? -13.568 -0.745 1.510 1.00 91.88 180 VAL A C 1
ATOM 1427 O O . VAL A 1 180 ? -12.585 -0.046 1.266 1.00 91.88 180 VAL A O 1
ATOM 1430 N N . ARG A 1 181 ? -13.439 -2.021 1.895 1.00 93.56 181 ARG A N 1
ATOM 1431 C CA . ARG A 1 181 ? -12.128 -2.680 1.988 1.00 93.56 181 ARG A CA 1
ATOM 1432 C C . ARG A 1 181 ? -11.454 -2.805 0.630 1.00 93.56 181 ARG A C 1
ATOM 1434 O O . ARG A 1 181 ? -10.252 -2.581 0.547 1.00 93.56 181 ARG A O 1
ATOM 1441 N N . GLU A 1 182 ? -12.208 -3.141 -0.409 1.00 92.44 182 GLU A N 1
ATOM 1442 C CA . GLU A 1 182 ? -11.685 -3.225 -1.774 1.00 92.44 182 GLU A CA 1
ATOM 1443 C C . GLU A 1 182 ? -11.174 -1.863 -2.250 1.00 92.44 182 GLU A C 1
ATOM 1445 O O . GLU A 1 182 ? -10.045 -1.777 -2.722 1.00 92.44 182 GLU A O 1
ATOM 1450 N N . ILE A 1 183 ? -11.909 -0.779 -1.986 1.00 92.38 183 ILE A N 1
ATOM 1451 C CA . ILE A 1 183 ? -11.441 0.586 -2.284 1.00 92.38 183 ILE A CA 1
ATOM 1452 C C . ILE A 1 183 ? -10.142 0.898 -1.534 1.00 92.38 183 ILE A C 1
ATOM 1454 O O . ILE A 1 183 ? -9.209 1.474 -2.092 1.00 92.38 183 ILE A O 1
ATOM 1458 N N . ILE A 1 184 ? -10.049 0.499 -0.262 1.00 92.81 184 ILE A N 1
ATOM 1459 C CA . ILE A 1 184 ? -8.824 0.662 0.529 1.00 92.81 184 ILE A CA 1
ATOM 1460 C C . ILE A 1 184 ? -7.659 -0.126 -0.086 1.00 92.81 184 ILE A C 1
ATOM 1462 O O . ILE A 1 184 ? -6.529 0.365 -0.115 1.00 92.81 184 ILE A O 1
ATOM 1466 N N . HIS A 1 185 ? -7.913 -1.321 -0.614 1.00 93.06 185 HIS A N 1
ATOM 1467 C CA . HIS A 1 185 ? -6.911 -2.103 -1.339 1.00 93.06 185 HIS A CA 1
ATOM 1468 C C . HIS A 1 185 ? -6.486 -1.428 -2.649 1.00 93.06 185 HIS A C 1
ATOM 1470 O O . HIS A 1 185 ? -5.306 -1.447 -2.982 1.00 93.06 185 HIS A O 1
ATOM 1476 N N . GLU A 1 186 ? -7.386 -0.753 -3.355 1.00 90.75 186 GLU A N 1
ATOM 1477 C CA . GLU A 1 186 ? -7.051 -0.044 -4.597 1.00 90.75 186 GLU A CA 1
ATOM 1478 C C . GLU A 1 186 ? -6.195 1.212 -4.384 1.00 90.75 186 GLU A C 1
ATOM 1480 O O . GLU A 1 186 ? -5.343 1.533 -5.214 1.00 90.75 186 GLU A O 1
ATOM 1485 N N . ILE A 1 187 ? -6.386 1.918 -3.267 1.00 90.25 187 ILE A N 1
ATOM 1486 C CA . ILE A 1 187 ? -5.606 3.125 -2.928 1.00 90.25 187 ILE A CA 1
ATOM 1487 C C . ILE A 1 187 ? -4.319 2.819 -2.153 1.00 90.25 187 ILE A C 1
ATOM 1489 O O . ILE A 1 187 ? -3.598 3.736 -1.741 1.00 90.25 187 ILE A O 1
ATOM 1493 N N . THR A 1 188 ? -4.030 1.537 -1.938 1.00 90.38 188 THR A N 1
ATOM 1494 C CA . THR A 1 188 ? -2.792 1.063 -1.319 1.00 90.38 188 THR A CA 1
ATOM 1495 C C . THR A 1 188 ? -1.899 0.374 -2.352 1.00 90.38 188 THR A C 1
ATOM 1497 O O . THR A 1 188 ? -2.356 -0.068 -3.405 1.00 90.38 188 THR A O 1
ATOM 1500 N N . LEU A 1 189 ? -0.588 0.371 -2.089 1.00 85.19 189 LEU A N 1
ATOM 1501 C CA . LEU A 1 189 ? 0.434 -0.197 -2.985 1.00 85.19 189 LEU A CA 1
ATOM 1502 C C . LEU A 1 189 ? 0.324 -1.717 -3.175 1.00 85.19 189 LEU A C 1
ATOM 1504 O O . LEU A 1 189 ? -0.115 -2.436 -2.253 1.00 85.19 189 LEU A O 1
#

Solvent-accessible surface area (backbone atoms only — not comparable to full-atom values): 10314 Å² total; per-residue (Å²): 131,86,76,78,77,79,44,91,38,32,85,61,30,41,70,55,44,37,60,53,35,49,54,48,31,54,53,42,46,48,54,24,51,52,36,32,53,53,31,36,72,73,67,75,41,79,88,42,71,41,35,53,53,16,59,59,38,46,53,64,24,50,55,38,43,51,53,30,53,52,39,64,73,52,80,51,55,50,71,68,60,46,66,74,38,50,71,64,48,53,93,53,48,66,32,21,34,38,37,39,65,57,98,89,50,74,45,64,30,26,38,36,36,32,50,67,46,34,36,46,32,34,25,90,64,95,68,97,56,57,63,60,54,25,50,48,56,29,52,56,39,42,74,76,72,40,80,54,48,48,46,74,30,73,45,69,68,65,39,52,59,48,42,58,60,58,67,70,53,81,73,71,48,67,70,60,27,49,53,53,47,51,51,52,55,68,56,26,120